Protein AF-A0A7S3I3I9-F1 (afdb_monomer_lite)

Organism: NCBI:txid182087

Sequence (207 aa):
MAQRDESFNEFLRNFKAKNENKWANIIDATQDEQEEALLSKSPEYRRNEMIMLEEFRRRKQMKDYYEIRQRHQNTVDPVMAPTKEIGKAHDNMNYYYGSGPERYFENQRNEVFDGRDFTMIFLDSDSVTNVTSLNRVNHRRVLIFIGNGKGLISYGKGKGEDYEQAFDQAFKKLRQNMVCIDWDRNFTSPCIMKGRHNDFYISIWPQ

Radius of gyration: 32.02 Å; chains: 1; bounding box: 85×48×80 Å

Secondary structure (DSSP, 8-state):
-TTS-HHHHHHHHHHHHHHGGG---TT---THHHHHHHHTS-HHHHHHHHHHHHHHHHHHHHHHHHHHHHHHHHTS----------------------SSGGGGSS--TT-SS-GGG-EEEEEEEEEEEEE-SS-EEEEEEEEEEEE-SSSEEEEEEEEESSHHHHHHHHHHHHHHS-EE----SS-S--S-EEEEETTEEEEEPP-

pLDDT: mean 74.44, std 18.95, range [37.94, 97.5]

Structure (mmCIF, N/CA/C/O backbone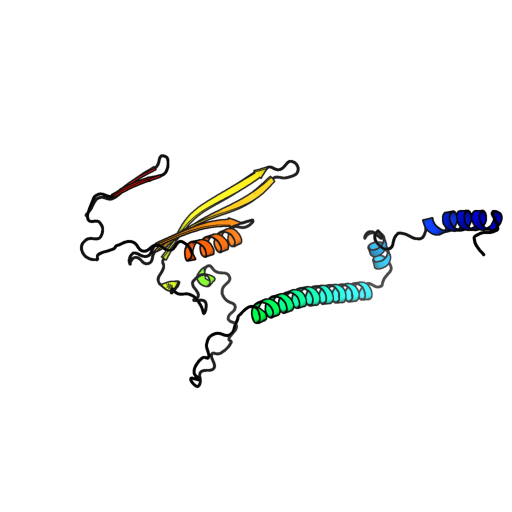):
data_AF-A0A7S3I3I9-F1
#
_entry.id   AF-A0A7S3I3I9-F1
#
loop_
_atom_site.group_PDB
_atom_site.id
_atom_site.type_symbol
_atom_site.label_atom_id
_atom_site.label_alt_id
_atom_site.label_comp_id
_atom_site.label_asym_id
_atom_site.label_entity_id
_atom_site.label_seq_id
_atom_site.pdbx_PDB_ins_code
_atom_site.Cartn_x
_atom_site.Cartn_y
_atom_site.Cartn_z
_atom_site.occupancy
_atom_site.B_iso_or_equiv
_atom_site.auth_seq_id
_atom_site.auth_comp_id
_atom_site.auth_asym_id
_atom_site.auth_atom_id
_atom_site.pdbx_PDB_model_num
ATOM 1 N N . MET A 1 1 ? -61.349 21.446 38.907 1.00 48.59 1 MET A N 1
ATOM 2 C CA . MET A 1 1 ? -61.618 21.146 40.334 1.00 48.59 1 MET A CA 1
ATOM 3 C C . MET A 1 1 ? -60.357 20.903 41.174 1.00 48.59 1 MET A C 1
ATOM 5 O O . MET A 1 1 ? 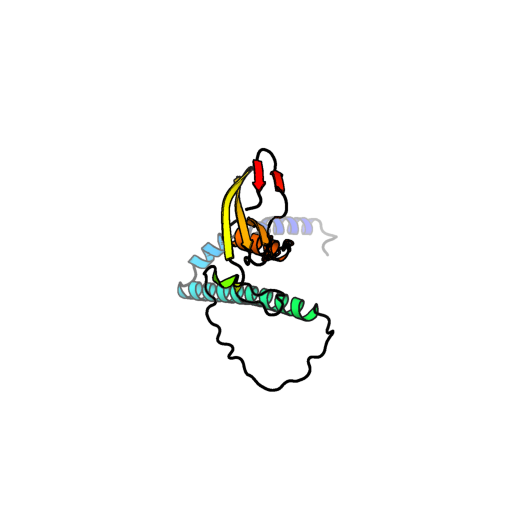-60.473 20.933 42.384 1.00 48.59 1 MET A O 1
ATOM 9 N N . ALA A 1 2 ? -59.152 20.768 40.601 1.00 47.19 2 ALA A N 1
ATOM 10 C CA . ALA A 1 2 ? -57.903 20.568 41.361 1.00 47.19 2 ALA A CA 1
ATOM 11 C C . ALA A 1 2 ? -57.202 21.867 41.841 1.00 47.19 2 ALA A C 1
ATOM 13 O O . ALA A 1 2 ? -56.010 21.861 42.119 1.00 47.19 2 ALA A O 1
ATOM 14 N N . GLN A 1 3 ? -57.912 23.000 41.903 1.00 54.22 3 GLN A N 1
ATOM 15 C CA . GLN A 1 3 ? -57.335 24.295 42.313 1.00 54.22 3 GLN A CA 1
ATOM 16 C C . GLN A 1 3 ? -58.032 24.930 43.528 1.00 54.22 3 GLN A C 1
ATOM 18 O O . GLN A 1 3 ? -57.802 26.102 43.806 1.00 54.22 3 GLN A O 1
ATOM 23 N N . ARG A 1 4 ? -58.894 24.203 44.256 1.00 57.53 4 ARG A N 1
ATOM 24 C CA . ARG A 1 4 ? -59.667 24.802 45.362 1.00 57.53 4 ARG A CA 1
ATOM 25 C C . ARG A 1 4 ? -59.765 24.006 46.664 1.00 57.53 4 ARG A C 1
ATOM 27 O O . ARG A 1 4 ? -60.396 24.511 47.579 1.00 57.53 4 ARG A O 1
ATOM 34 N N . ASP A 1 5 ? -59.124 22.844 46.774 1.00 62.03 5 ASP A N 1
ATOM 35 C CA . ASP A 1 5 ? -59.164 22.043 48.003 1.00 62.03 5 ASP A CA 1
ATOM 36 C C . ASP A 1 5 ? -57.777 21.492 48.355 1.00 62.03 5 ASP A C 1
ATOM 38 O O . ASP A 1 5 ? -57.229 20.642 47.647 1.00 62.03 5 ASP A O 1
ATOM 42 N N . GLU A 1 6 ? -57.194 21.985 49.451 1.00 68.94 6 GLU A N 1
ATOM 43 C CA . GLU A 1 6 ? -55.905 21.508 49.977 1.00 68.94 6 GLU A CA 1
ATOM 44 C C . GLU A 1 6 ? -55.982 20.040 50.412 1.00 68.94 6 GLU A C 1
ATOM 46 O O . GLU A 1 6 ? -55.052 19.271 50.165 1.00 68.94 6 GLU A O 1
ATOM 51 N N . SER A 1 7 ? -57.137 19.626 50.939 1.00 71.31 7 SER A N 1
ATOM 52 C CA . SER A 1 7 ? -57.432 18.242 51.325 1.00 71.31 7 SER A CA 1
ATOM 53 C C . SER A 1 7 ? -57.344 17.267 50.140 1.00 71.31 7 SER A C 1
ATOM 55 O O . SER A 1 7 ? -56.836 16.150 50.263 1.00 71.31 7 SER A O 1
ATOM 57 N N . PHE A 1 8 ? -57.764 17.703 48.949 1.00 67.75 8 PHE A N 1
ATOM 58 C CA . PHE A 1 8 ? -57.704 16.900 47.729 1.00 67.75 8 PHE A CA 1
ATOM 59 C C . PHE A 1 8 ? -56.278 16.810 47.163 1.00 67.75 8 PHE A C 1
ATOM 61 O O . PHE A 1 8 ? -55.878 15.773 46.629 1.00 67.75 8 PHE A O 1
ATOM 68 N N . ASN A 1 9 ? -55.471 17.861 47.332 1.00 69.50 9 ASN A N 1
ATOM 69 C CA . ASN A 1 9 ? -54.054 17.837 46.961 1.00 69.50 9 ASN A CA 1
ATOM 70 C C . ASN A 1 9 ? -53.232 16.915 47.871 1.00 69.50 9 ASN A C 1
ATOM 72 O O . ASN A 1 9 ? -52.320 16.235 47.394 1.00 69.50 9 ASN A O 1
ATOM 76 N N . GLU A 1 10 ? -53.567 16.846 49.158 1.00 74.50 10 GLU A N 1
ATOM 77 C CA . GLU A 1 10 ? -52.933 15.918 50.094 1.00 74.50 10 GLU A CA 1
ATOM 78 C C . GLU A 1 10 ? -53.319 14.459 49.796 1.00 74.50 10 GLU A C 1
ATOM 80 O O . GLU A 1 10 ? -52.459 13.572 49.808 1.00 74.50 10 GLU A O 1
ATOM 85 N N . PHE A 1 11 ? -54.572 14.215 49.393 1.00 75.12 11 PHE A N 1
ATOM 86 C CA . PHE A 1 11 ? -55.002 12.918 48.864 1.00 75.12 11 PHE A CA 1
ATOM 87 C C . PHE A 1 11 ? -54.221 12.523 47.603 1.00 75.12 11 PHE A C 1
ATOM 89 O O . PHE A 1 11 ? -53.705 11.409 47.539 1.00 75.12 11 PHE A O 1
ATOM 96 N N . LEU A 1 12 ? -54.057 13.424 46.626 1.00 70.56 12 LEU A N 1
ATOM 97 C CA . LEU A 1 12 ? -53.288 13.138 45.408 1.00 70.56 12 LEU A CA 1
ATOM 98 C C . LEU A 1 12 ? -51.801 12.879 45.688 1.00 70.56 12 LEU A C 1
ATOM 100 O O . LEU A 1 12 ? -51.217 12.000 45.054 1.00 70.56 12 LEU A O 1
ATOM 104 N N . ARG A 1 13 ? -51.188 13.581 46.653 1.00 71.00 13 ARG A N 1
ATOM 105 C CA . ARG A 1 13 ? -49.800 13.315 47.074 1.00 71.00 13 ARG A CA 1
ATOM 106 C C . ARG A 1 13 ? -49.657 11.946 47.729 1.00 71.00 13 ARG A C 1
ATOM 108 O O . ARG A 1 13 ? -48.752 11.200 47.364 1.00 71.00 13 ARG A O 1
ATOM 115 N N . ASN A 1 14 ? -50.568 11.582 48.630 1.00 73.38 14 ASN A N 1
ATOM 116 C CA . ASN A 1 14 ? -50.560 10.267 49.272 1.00 73.38 14 ASN A CA 1
ATOM 117 C C . ASN A 1 14 ? -50.911 9.129 48.300 1.00 73.38 14 ASN A C 1
ATOM 119 O O . ASN A 1 14 ? -50.363 8.033 48.416 1.00 73.38 14 ASN A O 1
ATOM 123 N N . PHE A 1 15 ? -51.784 9.381 47.322 1.00 69.94 15 PHE A N 1
ATOM 124 C CA . PHE A 1 15 ? -52.127 8.421 46.275 1.00 69.94 15 PHE A CA 1
ATOM 125 C C . PHE A 1 15 ? -50.957 8.195 45.311 1.00 69.94 15 PHE A C 1
ATOM 127 O O . PHE A 1 15 ? -50.650 7.046 44.999 1.00 69.94 15 PHE A O 1
ATOM 134 N N . LYS A 1 16 ? -50.250 9.259 44.898 1.00 62.16 16 LYS A N 1
ATOM 135 C CA . LYS A 1 16 ? -49.008 9.144 44.117 1.00 62.16 16 LYS A CA 1
ATOM 136 C C . LYS A 1 16 ? -47.917 8.409 44.890 1.00 62.16 16 LYS A C 1
ATOM 138 O O . LYS A 1 16 ? -47.389 7.430 44.382 1.00 62.16 16 LYS A O 1
ATOM 143 N N . ALA A 1 17 ? -47.652 8.792 46.139 1.00 66.00 17 ALA A N 1
ATOM 144 C CA . ALA A 1 17 ? -46.602 8.174 46.952 1.00 66.00 17 ALA A CA 1
ATOM 145 C C . ALA A 1 17 ? -46.833 6.673 47.215 1.00 66.00 17 ALA A C 1
ATOM 147 O O . ALA A 1 17 ? -45.876 5.910 47.320 1.00 66.00 17 ALA A O 1
ATOM 148 N N . LYS A 1 18 ? -48.095 6.226 47.302 1.00 65.94 18 LYS A N 1
ATOM 149 C CA . LYS A 1 18 ? -48.428 4.804 47.493 1.00 65.94 18 LYS A CA 1
ATOM 150 C C . LYS A 1 18 ? -48.464 3.986 46.200 1.00 65.94 18 LYS A C 1
ATOM 152 O O . LYS A 1 18 ? -48.290 2.773 46.279 1.00 65.94 18 LYS A O 1
ATOM 157 N N . ASN A 1 19 ? -48.676 4.615 45.041 1.00 59.81 19 ASN A N 1
ATOM 158 C CA . ASN A 1 19 ? -48.864 3.905 43.771 1.00 59.81 19 ASN A CA 1
ATOM 159 C C . ASN A 1 19 ? -47.712 4.072 42.764 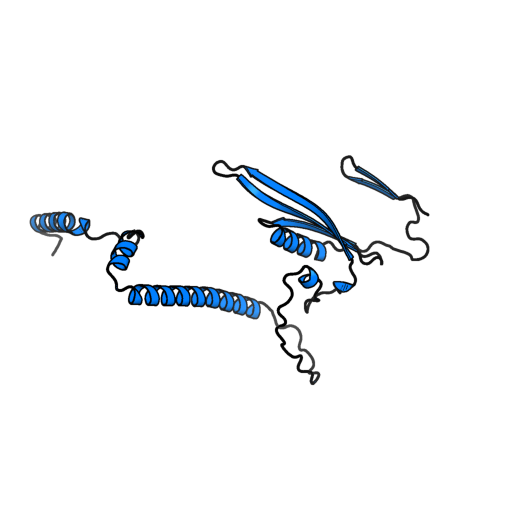1.00 59.81 19 ASN A C 1
ATOM 161 O O . ASN A 1 19 ? -47.534 3.178 41.943 1.00 59.81 19 ASN A O 1
ATOM 165 N N . GLU A 1 20 ? -46.892 5.128 42.828 1.00 53.47 20 GLU A N 1
ATOM 166 C CA . GLU A 1 20 ? -45.760 5.327 41.897 1.00 53.47 20 GLU A CA 1
ATOM 167 C C . GLU A 1 20 ? -44.586 4.371 42.163 1.00 53.47 20 GLU A C 1
ATOM 169 O O . GLU A 1 20 ? -43.881 4.019 41.225 1.00 53.47 20 GLU A O 1
ATOM 174 N N . ASN A 1 21 ? -44.444 3.817 43.375 1.00 53.69 21 ASN A N 1
ATOM 175 C CA . ASN A 1 21 ? -43.424 2.791 43.661 1.00 53.69 21 ASN A CA 1
ATOM 176 C C . ASN A 1 21 ? -43.627 1.470 42.886 1.00 53.69 21 ASN A C 1
ATOM 178 O O . ASN A 1 21 ? -42.777 0.589 42.963 1.00 53.69 21 ASN A O 1
ATOM 182 N N . LYS A 1 22 ? -44.744 1.305 42.163 1.00 51.59 22 LYS A N 1
ATOM 183 C CA . LYS A 1 22 ? -45.009 0.146 41.289 1.00 51.59 22 LYS A CA 1
ATOM 184 C C . LYS A 1 22 ? -45.011 0.477 39.797 1.00 51.59 22 LYS A C 1
ATOM 186 O O . LYS A 1 22 ? -45.254 -0.411 38.988 1.00 51.59 22 LYS A O 1
ATOM 191 N N . TRP A 1 23 ? -44.791 1.734 39.426 1.00 47.72 23 TRP A N 1
ATOM 192 C CA . TRP A 1 23 ? -44.813 2.164 38.032 1.00 47.72 23 TRP A CA 1
ATOM 193 C C . TRP A 1 23 ? -43.389 2.553 37.666 1.00 47.72 23 TRP A C 1
ATOM 195 O O . TRP A 1 23 ? -43.009 3.719 37.735 1.00 47.72 23 TRP A O 1
ATOM 205 N N . ALA A 1 24 ? -42.583 1.547 37.328 1.00 44.31 24 ALA A N 1
ATOM 206 C CA . ALA A 1 24 ? -41.287 1.783 36.717 1.00 44.31 24 ALA A CA 1
ATOM 207 C C . ALA A 1 24 ? -41.474 2.653 35.462 1.00 44.31 24 ALA A C 1
ATOM 209 O O . ALA A 1 24 ? -42.419 2.465 34.687 1.00 44.31 24 ALA A O 1
ATOM 210 N N . ASN A 1 25 ? -40.581 3.627 35.274 1.00 41.75 25 ASN A N 1
ATOM 211 C CA . ASN A 1 25 ? -40.497 4.394 34.037 1.00 41.75 25 ASN A CA 1
ATOM 212 C C . ASN A 1 25 ? -40.430 3.417 32.855 1.00 41.75 25 ASN A C 1
ATOM 214 O O . ASN A 1 25 ? -39.567 2.546 32.826 1.00 41.75 25 ASN A O 1
ATOM 218 N N . ILE A 1 26 ? -41.297 3.604 31.855 1.00 48.56 26 ILE A N 1
ATOM 219 C CA . ILE A 1 26 ? -41.408 2.775 30.634 1.00 48.56 26 ILE A CA 1
ATOM 220 C C . ILE A 1 26 ? -40.064 2.608 29.884 1.00 48.56 26 ILE A C 1
ATOM 222 O O . ILE A 1 26 ? -39.929 1.726 29.041 1.00 48.56 26 ILE A O 1
ATOM 226 N N . ILE A 1 27 ? -39.066 3.439 30.191 1.00 46.25 27 ILE A N 1
ATOM 227 C CA . ILE A 1 27 ? -37.753 3.468 29.540 1.00 46.25 27 ILE A CA 1
ATOM 228 C C . ILE A 1 27 ? -36.676 2.708 30.348 1.00 46.25 27 ILE A C 1
ATOM 230 O O . ILE A 1 27 ? -35.706 2.257 29.749 1.00 46.25 27 ILE A O 1
ATOM 234 N N . ASP A 1 28 ? -36.881 2.468 31.650 1.00 46.25 28 ASP A N 1
ATOM 235 C CA . ASP A 1 28 ? -35.889 1.856 32.558 1.00 46.25 28 ASP A CA 1
ATOM 236 C C . ASP A 1 28 ? -36.349 0.511 33.157 1.00 46.25 28 ASP A C 1
ATOM 238 O O . ASP A 1 28 ? -35.821 0.067 34.173 1.00 46.25 28 ASP A O 1
ATOM 242 N N . ALA A 1 29 ? -37.307 -0.182 32.530 1.00 48.03 29 ALA A N 1
ATOM 243 C CA . ALA A 1 29 ? -37.547 -1.603 32.803 1.00 48.03 29 ALA A CA 1
ATOM 244 C C . ALA A 1 29 ? -36.380 -2.422 32.216 1.00 48.03 29 ALA A C 1
ATOM 246 O O . ALA A 1 29 ? -36.464 -3.018 31.140 1.00 48.03 29 ALA A O 1
ATOM 247 N N . THR A 1 30 ? -35.236 -2.344 32.889 1.00 51.88 30 THR A N 1
ATOM 248 C CA . THR A 1 30 ? -33.988 -3.005 32.535 1.00 51.88 30 THR A CA 1
ATOM 249 C C . THR A 1 30 ? -34.171 -4.512 32.626 1.00 51.88 30 THR A C 1
ATOM 251 O O . THR A 1 30 ? -34.378 -5.020 33.720 1.00 51.88 30 THR A O 1
ATOM 254 N N . GLN A 1 31 ? -34.110 -5.169 31.464 1.00 50.84 31 GLN A N 1
ATOM 255 C CA . GLN A 1 31 ? -33.675 -6.541 31.146 1.00 50.84 31 GLN A CA 1
ATOM 256 C C . GLN A 1 31 ? -34.035 -7.698 32.110 1.00 50.84 31 GLN A C 1
ATOM 258 O O . GLN A 1 31 ? -34.606 -8.689 31.661 1.00 50.84 31 GLN A O 1
ATOM 263 N N . ASP A 1 32 ? -33.783 -7.569 33.407 1.00 49.97 32 ASP A N 1
ATOM 264 C CA . ASP A 1 32 ? -33.967 -8.598 34.432 1.00 49.97 32 ASP A CA 1
ATOM 265 C C . ASP A 1 32 ? -35.453 -8.952 34.665 1.00 49.97 32 ASP A C 1
ATOM 267 O O . ASP A 1 32 ? -35.797 -10.131 34.747 1.00 49.97 32 ASP A O 1
ATOM 271 N N . GLU A 1 33 ? -36.375 -7.975 34.653 1.00 54.38 33 GLU A N 1
ATOM 272 C CA . GLU A 1 33 ? -37.825 -8.258 34.773 1.00 54.38 33 GLU A CA 1
ATOM 273 C C . GLU A 1 33 ? -38.401 -8.949 33.520 1.00 54.38 33 GLU A C 1
ATOM 275 O O . GLU A 1 33 ? -39.352 -9.732 33.607 1.00 54.38 33 GLU A O 1
ATOM 280 N N . GLN A 1 34 ? -37.823 -8.700 32.337 1.00 53.03 34 GLN A N 1
ATOM 281 C CA . GLN A 1 34 ? -38.231 -9.392 31.109 1.00 53.03 34 GLN A CA 1
ATOM 282 C C . GLN A 1 34 ? -37.719 -10.837 31.087 1.00 53.03 34 GLN A C 1
ATOM 284 O O . GLN A 1 34 ? -38.447 -11.731 30.649 1.00 53.03 34 GLN A O 1
ATOM 289 N N . GLU A 1 35 ? -36.509 -11.084 31.592 1.00 53.56 35 GLU A N 1
ATOM 290 C CA . GLU A 1 35 ? -35.943 -12.429 31.726 1.00 53.56 35 GLU A CA 1
ATOM 291 C C . GLU A 1 35 ? -36.718 -13.278 32.753 1.00 53.56 35 GLU A C 1
ATOM 293 O O . GLU A 1 35 ? -37.027 -14.444 32.481 1.00 53.56 35 GLU A O 1
ATOM 298 N N . GLU A 1 36 ? -37.145 -12.686 33.873 1.00 57.81 36 GLU A N 1
ATOM 299 C CA . GLU A 1 36 ? -37.956 -13.366 34.892 1.00 57.81 36 GLU A CA 1
ATOM 300 C C . GLU A 1 36 ? -39.382 -13.683 34.390 1.00 57.81 36 GLU A C 1
ATOM 302 O O . GLU A 1 36 ? -39.897 -14.791 34.584 1.00 57.81 36 GLU A O 1
ATOM 307 N N . ALA A 1 37 ? -39.994 -12.780 33.613 1.00 55.84 37 ALA A N 1
ATOM 308 C CA . ALA A 1 37 ? -41.272 -13.038 32.945 1.00 55.84 37 ALA A CA 1
ATOM 309 C C . ALA A 1 37 ? -41.167 -14.127 31.856 1.00 55.84 37 ALA A C 1
ATOM 311 O O . ALA A 1 37 ? -42.092 -14.929 31.689 1.00 55.84 37 ALA A O 1
ATOM 312 N N . LEU A 1 38 ? -40.045 -14.211 31.132 1.00 52.84 38 LEU A N 1
ATOM 313 C CA . LEU A 1 38 ? -39.783 -15.249 30.123 1.00 52.84 38 LEU A CA 1
ATOM 314 C C . LEU A 1 38 ? -39.601 -16.645 30.737 1.00 52.84 38 LEU A C 1
ATOM 316 O O . LEU A 1 38 ? -39.969 -17.640 30.103 1.00 52.84 38 LEU A O 1
ATOM 320 N N . LEU A 1 39 ? -39.096 -16.734 31.971 1.00 55.03 39 LEU A N 1
ATOM 321 C CA . LEU A 1 39 ? -38.967 -17.992 32.715 1.00 55.03 39 LEU A CA 1
ATOM 322 C C . LEU A 1 39 ? -40.330 -18.600 33.090 1.00 55.03 39 LEU A C 1
ATOM 324 O O . LEU A 1 39 ? -40.449 -19.825 33.120 1.00 55.03 39 LEU A O 1
ATOM 328 N N . SER A 1 40 ? -41.367 -17.772 33.272 1.00 60.78 40 SER A N 1
ATOM 329 C CA . SER A 1 40 ? -42.747 -18.220 33.539 1.00 60.78 40 SER A CA 1
ATOM 330 C C . SER A 1 40 ? -43.508 -18.716 32.298 1.00 60.78 40 SER A C 1
ATOM 332 O O . SER A 1 40 ? -44.529 -19.396 32.418 1.00 60.78 40 SER A O 1
ATOM 334 N N . LYS A 1 41 ? -43.020 -18.407 31.087 1.00 60.59 41 LYS A N 1
ATOM 335 C CA . LYS A 1 41 ? -43.662 -18.807 29.827 1.00 60.59 41 LYS A CA 1
ATOM 336 C C . LYS A 1 41 ? -43.225 -20.212 29.392 1.00 60.59 41 LYS A C 1
ATOM 338 O O . LYS A 1 41 ? -42.063 -20.608 29.555 1.00 60.59 41 LYS A O 1
ATOM 343 N N . SER A 1 42 ? -44.161 -20.938 28.767 1.00 66.31 42 SER A N 1
ATOM 344 C CA . SER A 1 42 ? -43.915 -22.247 28.140 1.00 66.31 42 SER A CA 1
ATOM 345 C C . SER A 1 42 ? -42.669 -22.195 27.233 1.00 66.31 42 SER A C 1
ATOM 347 O O . SER A 1 42 ? -42.509 -21.221 26.486 1.00 66.31 42 SER A O 1
ATOM 349 N N . PRO A 1 43 ? -41.794 -23.221 27.250 1.00 70.81 43 PRO A N 1
ATOM 350 C CA . PRO A 1 43 ? -40.606 -23.291 26.394 1.00 70.81 43 PRO A CA 1
ATOM 351 C C . PRO A 1 43 ? -40.889 -23.065 24.900 1.00 70.81 43 PRO A C 1
ATOM 353 O O . PRO A 1 43 ? -40.046 -22.518 24.188 1.00 70.81 43 PRO A O 1
ATOM 356 N N . GLU A 1 44 ? -42.079 -23.439 24.421 1.00 65.44 44 GLU A N 1
ATOM 357 C CA . GLU A 1 44 ? -42.503 -23.206 23.033 1.00 65.44 44 GLU A CA 1
ATOM 358 C C . GLU A 1 44 ? -42.756 -21.726 22.736 1.00 65.44 44 GLU A C 1
ATOM 360 O O . GLU A 1 44 ? -42.373 -21.227 21.678 1.00 65.44 44 GLU A O 1
ATOM 365 N N . TYR A 1 45 ? -43.333 -20.997 23.692 1.00 70.81 45 TYR A N 1
ATOM 366 C CA . TYR A 1 45 ? -43.594 -19.569 23.538 1.00 70.81 45 TYR A CA 1
ATOM 367 C C . TYR A 1 45 ? -42.284 -18.776 23.477 1.00 70.81 45 TYR A C 1
ATOM 369 O O . TYR A 1 45 ? -42.128 -17.911 22.620 1.00 70.81 45 TYR A O 1
ATOM 377 N N . ARG A 1 46 ? -41.298 -19.139 24.311 1.00 65.75 46 ARG A N 1
ATOM 378 C CA . ARG A 1 46 ? -39.938 -18.570 24.266 1.00 65.75 46 ARG A CA 1
ATOM 379 C C . ARG A 1 46 ? -39.270 -18.762 22.906 1.00 65.75 46 ARG A C 1
ATOM 381 O O . ARG A 1 46 ? -38.633 -17.845 22.393 1.00 65.75 46 ARG A O 1
ATOM 388 N N . ARG A 1 47 ? -39.425 -19.948 22.312 1.00 70.75 47 ARG A N 1
ATOM 389 C CA . ARG A 1 47 ? -38.847 -20.261 21.001 1.00 70.75 47 ARG A CA 1
ATOM 390 C C . ARG A 1 47 ? -39.496 -19.421 19.896 1.00 70.75 47 ARG A C 1
ATOM 392 O O . ARG A 1 47 ? -38.780 -18.836 19.090 1.00 70.75 47 ARG A O 1
ATOM 399 N N . ASN A 1 48 ? -40.822 -19.297 19.903 1.00 71.62 48 ASN A N 1
ATOM 400 C CA . ASN A 1 48 ? -41.552 -18.483 18.927 1.00 71.62 48 ASN A CA 1
ATOM 401 C C . ASN A 1 48 ? -41.242 -16.982 19.062 1.00 71.62 48 ASN A C 1
ATOM 403 O O . ASN A 1 48 ? -41.104 -16.290 18.056 1.00 71.62 48 ASN A O 1
ATOM 407 N N . GLU A 1 49 ? -41.082 -16.481 20.288 1.00 70.25 49 GLU A N 1
ATOM 408 C CA . GLU A 1 49 ? -40.737 -15.081 20.560 1.00 70.25 49 GLU A CA 1
ATOM 409 C C . GLU A 1 49 ? -39.305 -14.754 20.089 1.00 70.25 49 GLU A C 1
ATOM 411 O O . GLU A 1 49 ? -39.094 -13.725 19.444 1.00 70.25 49 GLU A O 1
ATOM 416 N N . MET A 1 50 ? -38.343 -15.670 20.285 1.00 69.75 50 MET A N 1
ATOM 417 C CA . MET A 1 50 ? -36.993 -15.542 19.715 1.00 69.75 50 MET A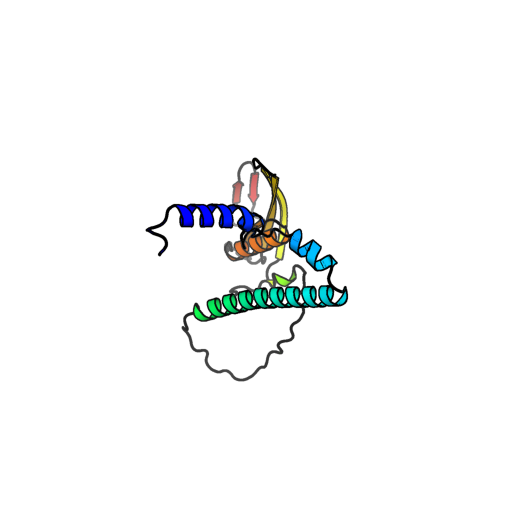 CA 1
ATOM 418 C C . MET A 1 50 ? -36.996 -15.531 18.185 1.00 69.75 50 MET A C 1
ATOM 420 O O . MET A 1 50 ? -36.364 -14.659 17.590 1.00 69.75 50 MET A O 1
ATOM 424 N N . ILE A 1 51 ? -37.738 -16.445 17.549 1.00 77.75 51 ILE A N 1
ATOM 425 C CA . ILE A 1 51 ? -37.843 -16.507 16.082 1.00 77.75 51 ILE A CA 1
ATOM 426 C C . ILE A 1 51 ? -38.396 -15.187 15.531 1.00 77.75 51 ILE A C 1
ATOM 428 O O . ILE A 1 51 ? -37.865 -14.647 14.563 1.00 77.75 51 ILE A O 1
ATOM 432 N N . MET A 1 52 ? -39.428 -14.631 16.168 1.00 71.19 52 MET A N 1
ATOM 433 C CA . MET A 1 52 ? -40.023 -13.357 15.758 1.00 71.19 52 MET A CA 1
ATOM 434 C C . MET A 1 52 ? -39.055 -12.181 15.932 1.00 71.19 52 MET A C 1
ATOM 436 O O . MET A 1 52 ? -38.941 -11.347 15.034 1.00 71.19 52 MET A O 1
ATOM 440 N N . LEU A 1 53 ? -38.327 -12.111 17.050 1.00 73.12 53 LEU A N 1
ATOM 441 C CA . LEU A 1 53 ? -37.311 -11.077 17.280 1.00 73.12 53 LEU A CA 1
ATOM 442 C C . LEU A 1 53 ? -36.177 -11.142 16.247 1.00 73.12 53 LEU A C 1
ATOM 444 O O . LEU A 1 53 ? -35.706 -10.103 15.778 1.00 73.12 53 LEU A O 1
ATOM 448 N N . GLU A 1 54 ? -35.759 -12.345 15.865 1.00 74.88 54 GLU A N 1
ATOM 449 C CA . GLU A 1 54 ? -34.735 -12.570 14.846 1.00 74.88 54 GLU A CA 1
ATOM 450 C C . GLU A 1 54 ? -35.230 -12.176 13.442 1.00 74.88 54 GLU A C 1
ATOM 452 O O . GLU A 1 54 ? -34.530 -11.471 12.709 1.00 74.88 54 GLU A O 1
ATOM 457 N N . GLU A 1 55 ? -36.483 -12.501 13.109 1.00 75.19 55 GLU A N 1
ATOM 458 C CA . GLU A 1 55 ? -37.183 -12.027 11.905 1.00 75.19 55 GLU A CA 1
ATOM 459 C C . GLU A 1 55 ? -37.249 -10.491 11.847 1.00 75.19 55 GLU A C 1
ATOM 461 O O . GLU A 1 55 ? -36.912 -9.890 10.823 1.00 75.19 55 GLU A O 1
ATOM 466 N N . PHE A 1 56 ? -37.614 -9.822 12.948 1.00 74.69 56 PHE A N 1
ATOM 467 C CA . PHE A 1 56 ? -37.659 -8.357 13.007 1.00 74.69 56 PHE A CA 1
ATOM 468 C C . PHE A 1 56 ? -36.276 -7.719 12.843 1.00 74.69 56 PHE A C 1
ATOM 470 O O . PHE A 1 56 ? -36.147 -6.728 12.117 1.00 74.69 56 PHE A O 1
ATOM 477 N N . ARG A 1 57 ? -35.226 -8.294 13.450 1.00 71.88 57 ARG A N 1
ATOM 478 C CA . ARG A 1 57 ? -33.839 -7.838 13.246 1.00 71.88 57 ARG A CA 1
ATOM 479 C C . ARG A 1 57 ? -33.418 -7.983 11.786 1.00 71.88 57 ARG A C 1
ATOM 481 O O . ARG A 1 57 ? -32.883 -7.032 11.216 1.00 71.88 57 ARG A O 1
ATOM 488 N N . ARG A 1 58 ? -33.728 -9.121 11.160 1.00 74.12 58 ARG A N 1
ATOM 489 C CA . ARG A 1 58 ? -33.427 -9.386 9.747 1.00 74.12 58 ARG A CA 1
ATOM 490 C C . ARG A 1 58 ? -34.149 -8.408 8.818 1.00 74.12 58 ARG A C 1
ATOM 492 O O . ARG A 1 58 ? -33.535 -7.875 7.895 1.00 74.12 58 ARG A O 1
ATOM 499 N N . ARG A 1 59 ? -35.430 -8.120 9.075 1.00 69.94 59 ARG A N 1
ATOM 500 C CA . ARG A 1 59 ? -36.212 -7.139 8.300 1.00 69.94 59 ARG A CA 1
ATOM 501 C C . ARG A 1 59 ? -35.680 -5.718 8.463 1.00 69.94 59 ARG A C 1
ATOM 503 O O . ARG A 1 59 ? -35.635 -4.990 7.476 1.00 69.94 59 ARG A O 1
ATOM 510 N N . LYS A 1 60 ? -35.246 -5.329 9.666 1.00 72.75 60 LYS A N 1
ATOM 511 C CA . LYS A 1 60 ? -34.641 -4.013 9.916 1.00 72.75 60 LYS A CA 1
ATOM 512 C C . LYS A 1 60 ? -33.317 -3.852 9.162 1.00 72.75 60 LYS A C 1
ATOM 514 O O . LYS A 1 60 ? -33.178 -2.897 8.410 1.00 72.75 60 LYS A O 1
ATOM 519 N N . GLN A 1 61 ? -32.418 -4.834 9.259 1.00 69.06 61 GLN A N 1
ATOM 520 C CA . GLN A 1 61 ? -31.151 -4.838 8.514 1.00 69.06 61 GLN A CA 1
ATOM 521 C C . GLN A 1 61 ? -31.366 -4.810 6.992 1.00 69.06 61 GLN A C 1
ATOM 523 O O . GLN A 1 61 ? -30.673 -4.091 6.276 1.00 69.06 61 GLN A O 1
ATOM 528 N N . MET A 1 62 ? -32.357 -5.553 6.487 1.00 63.56 62 MET A N 1
ATOM 529 C CA . MET A 1 62 ? -32.713 -5.522 5.066 1.00 63.56 62 MET A CA 1
ATOM 530 C C . MET A 1 62 ? -33.297 -4.175 4.641 1.00 63.56 62 MET A C 1
ATOM 532 O O . MET A 1 62 ? -32.975 -3.690 3.561 1.00 63.56 62 MET A O 1
ATOM 536 N N . LYS A 1 63 ? -34.140 -3.551 5.470 1.00 68.50 63 LYS A N 1
ATOM 537 C CA . LYS A 1 63 ? -34.708 -2.231 5.180 1.00 68.50 63 LYS A CA 1
ATOM 538 C C . LYS A 1 63 ? -33.611 -1.170 5.089 1.00 68.50 63 LYS A C 1
ATOM 540 O O . LYS A 1 63 ? -33.603 -0.417 4.120 1.00 68.50 63 LYS A O 1
ATOM 545 N N . ASP A 1 64 ? -32.650 -1.194 6.011 1.00 65.56 64 ASP A N 1
ATOM 546 C CA . ASP A 1 64 ? -31.479 -0.312 5.974 1.00 65.56 64 ASP A CA 1
ATOM 547 C C . ASP A 1 64 ? -30.677 -0.522 4.674 1.00 65.56 64 ASP A C 1
ATOM 549 O O . ASP A 1 64 ? -30.314 0.442 4.000 1.00 65.56 64 ASP A O 1
ATOM 553 N N . TYR A 1 65 ? -30.489 -1.776 4.242 1.00 63.91 65 TYR A N 1
ATOM 554 C CA . TYR A 1 65 ? -29.844 -2.098 2.964 1.00 63.91 65 TYR A CA 1
ATOM 555 C C . TYR A 1 65 ? -30.617 -1.562 1.742 1.00 63.91 65 TYR A C 1
ATOM 557 O O . TYR A 1 65 ? -30.018 -0.978 0.833 1.00 63.91 65 TYR A O 1
ATOM 565 N N . TYR A 1 66 ? -31.947 -1.715 1.707 1.00 68.12 66 TYR A N 1
ATOM 566 C CA . TYR A 1 66 ? -32.784 -1.213 0.609 1.00 68.12 66 TYR A CA 1
ATOM 567 C C . TYR A 1 66 ? -32.846 0.320 0.563 1.00 68.12 66 TYR A C 1
ATOM 569 O O . TYR A 1 66 ? -32.797 0.888 -0.529 1.00 68.12 66 TYR A O 1
ATOM 577 N N . GLU A 1 67 ? -32.900 0.996 1.712 1.00 72.19 67 GLU A N 1
ATOM 578 C CA . GLU A 1 67 ? -32.888 2.462 1.789 1.00 72.19 67 GLU A CA 1
ATOM 579 C C . GLU A 1 67 ? -31.535 3.044 1.347 1.00 72.19 67 GLU A C 1
ATOM 581 O O . GLU A 1 67 ? -31.500 4.015 0.586 1.00 72.19 67 GLU A O 1
ATOM 586 N N . ILE A 1 68 ? -30.418 2.417 1.738 1.00 68.38 68 ILE A N 1
ATOM 587 C CA . ILE A 1 68 ? -29.072 2.790 1.271 1.00 68.38 68 ILE A CA 1
ATOM 588 C C . ILE A 1 68 ? -28.960 2.608 -0.250 1.00 68.38 68 ILE A C 1
ATOM 590 O O . ILE A 1 68 ? -28.470 3.496 -0.952 1.00 68.38 68 ILE A O 1
ATOM 594 N N . ARG A 1 69 ? -29.473 1.495 -0.788 1.00 65.69 69 ARG A N 1
ATOM 595 C CA . ARG A 1 69 ? -29.463 1.219 -2.232 1.00 65.69 69 ARG A CA 1
ATOM 596 C C . ARG A 1 69 ? -30.316 2.210 -3.031 1.00 65.69 69 ARG A C 1
ATOM 598 O O . ARG A 1 69 ? -29.874 2.664 -4.085 1.00 65.69 69 ARG A O 1
ATOM 605 N N . GLN A 1 70 ? -31.502 2.573 -2.538 1.00 66.75 70 GLN A N 1
ATOM 606 C CA . GLN A 1 70 ? -32.357 3.572 -3.192 1.00 66.75 70 GLN A CA 1
ATOM 607 C C . GLN A 1 70 ? -31.730 4.969 -3.182 1.00 66.75 70 GLN A C 1
ATOM 609 O O . GLN A 1 70 ? -31.805 5.674 -4.187 1.00 66.75 70 GLN A O 1
ATOM 614 N N . ARG A 1 71 ? -31.053 5.364 -2.094 1.00 67.62 71 ARG A N 1
ATOM 615 C CA . ARG A 1 71 ? -30.312 6.636 -2.061 1.00 67.62 71 ARG A CA 1
ATOM 616 C C . ARG A 1 71 ? -29.202 6.671 -3.107 1.00 67.62 71 ARG A C 1
ATOM 618 O O . ARG A 1 71 ? -29.087 7.667 -3.808 1.00 67.62 71 ARG A O 1
ATOM 625 N N . HIS A 1 72 ? -28.457 5.577 -3.273 1.00 61.44 72 HIS A N 1
ATOM 626 C CA . HIS A 1 72 ? -27.419 5.487 -4.303 1.00 61.44 72 HIS A CA 1
ATOM 627 C C . HIS A 1 72 ? -27.961 5.499 -5.738 1.00 61.44 72 HIS A C 1
ATOM 629 O O . HIS A 1 72 ? -27.268 5.982 -6.627 1.00 61.44 72 HIS A O 1
ATOM 635 N N . GLN A 1 73 ? -29.181 5.009 -5.982 1.00 57.38 73 GLN A N 1
ATOM 636 C CA . GLN A 1 73 ? -29.821 5.099 -7.301 1.00 57.38 73 GLN A CA 1
ATOM 637 C C . GLN A 1 73 ? -30.321 6.509 -7.637 1.00 57.38 73 GLN A C 1
ATOM 639 O O . GLN A 1 73 ? -30.296 6.888 -8.802 1.00 57.38 73 GLN A O 1
ATOM 644 N N . ASN A 1 74 ? -30.731 7.293 -6.639 1.00 55.75 74 ASN A N 1
ATOM 645 C CA . ASN A 1 74 ? -31.308 8.621 -6.861 1.00 55.75 74 ASN A CA 1
ATOM 646 C C . ASN A 1 74 ? -30.264 9.750 -6.940 1.00 55.75 74 ASN A C 1
ATOM 648 O O . ASN A 1 74 ? -30.613 10.859 -7.328 1.00 55.75 74 ASN A O 1
ATOM 652 N N . THR A 1 75 ? -29.000 9.495 -6.583 1.00 53.22 75 THR A N 1
ATOM 653 C CA . THR A 1 75 ? -27.905 10.486 -6.646 1.00 53.22 75 THR A CA 1
ATOM 654 C C . THR A 1 75 ? -27.031 10.377 -7.900 1.00 53.22 75 THR A C 1
ATOM 656 O O . THR A 1 75 ? -26.004 11.045 -7.973 1.00 53.22 75 THR A O 1
ATOM 659 N N . VAL A 1 76 ? -27.384 9.527 -8.870 1.00 48.38 76 VAL A N 1
ATOM 660 C CA . VAL A 1 76 ? -26.680 9.455 -10.160 1.00 48.38 76 VAL A CA 1
ATOM 661 C C . VAL A 1 76 ? -27.516 10.197 -11.199 1.00 48.38 76 VAL A C 1
ATOM 663 O O . VAL A 1 76 ? -28.516 9.672 -11.686 1.00 48.38 76 VAL A O 1
ATOM 666 N N . ASP A 1 77 ? -27.115 11.429 -11.512 1.00 42.47 77 ASP A N 1
ATOM 667 C CA . ASP A 1 77 ? -27.687 12.214 -12.608 1.00 42.47 77 ASP A CA 1
ATOM 668 C C . ASP A 1 77 ? -27.601 11.448 -13.946 1.00 42.47 77 ASP A C 1
ATOM 670 O O . ASP A 1 77 ? -26.574 10.824 -14.242 1.00 42.47 77 ASP A O 1
ATOM 674 N N . PRO A 1 78 ? -28.639 11.500 -14.802 1.00 47.31 78 PRO A N 1
ATOM 675 C CA . PRO A 1 78 ? -28.645 10.809 -16.077 1.00 47.31 78 PRO A CA 1
ATOM 676 C C . PRO A 1 78 ? -28.007 11.697 -17.150 1.00 47.31 78 PRO A C 1
ATOM 678 O O . PRO A 1 78 ? -28.691 12.454 -17.835 1.00 47.31 78 PRO A O 1
ATOM 681 N N . VAL A 1 79 ? -26.695 11.579 -17.353 1.00 45.62 79 VAL A N 1
ATOM 682 C CA . VAL A 1 79 ? -26.049 12.072 -18.579 1.00 45.62 79 VAL A CA 1
ATOM 683 C C . VAL A 1 79 ? -25.329 10.922 -19.264 1.00 45.62 79 VAL A C 1
ATOM 685 O O . VAL A 1 79 ? -24.157 10.665 -19.028 1.00 45.62 79 VAL A O 1
ATOM 688 N N . MET A 1 80 ? -26.094 10.213 -20.090 1.00 42.62 80 MET A N 1
ATOM 689 C CA . MET A 1 80 ? -25.764 9.743 -21.442 1.00 42.62 80 MET A CA 1
ATOM 690 C C . MET A 1 80 ? -26.575 8.485 -21.744 1.00 42.62 80 MET A C 1
ATOM 692 O O . MET A 1 80 ? -26.457 7.452 -21.089 1.00 42.62 80 MET A O 1
ATOM 696 N N . ALA A 1 81 ? -27.431 8.601 -22.754 1.00 44.69 81 ALA A N 1
ATOM 697 C CA . ALA A 1 81 ? -28.172 7.490 -23.320 1.00 44.69 81 ALA A CA 1
ATOM 698 C C . ALA A 1 81 ? -27.200 6.447 -23.901 1.00 44.69 81 ALA A C 1
ATOM 700 O O . ALA A 1 81 ? -26.363 6.818 -24.725 1.00 44.69 81 ALA A O 1
ATOM 701 N N . PRO A 1 82 ? -27.327 5.151 -23.563 1.00 43.72 82 PRO A N 1
ATOM 702 C CA . PRO A 1 82 ? -26.690 4.113 -24.342 1.00 43.72 82 PRO A CA 1
ATOM 703 C C . PRO A 1 82 ? -27.596 3.765 -25.525 1.00 43.72 82 PRO A C 1
ATOM 705 O O . PRO A 1 82 ? -28.778 3.436 -25.384 1.00 43.72 82 PRO A O 1
ATOM 708 N N . THR A 1 83 ? -27.014 3.853 -26.713 1.00 41.88 83 THR A N 1
ATOM 709 C CA . THR A 1 83 ? -27.476 3.194 -27.929 1.00 41.88 83 THR A CA 1
ATOM 710 C C . THR A 1 83 ? -27.830 1.738 -27.625 1.00 41.88 83 THR A C 1
ATOM 712 O O . THR A 1 83 ? -27.053 0.991 -27.032 1.00 41.88 83 THR A O 1
ATOM 715 N N . LYS A 1 84 ? -29.045 1.341 -28.015 1.00 48.03 84 LYS A N 1
ATOM 716 C CA . LYS A 1 84 ? -29.525 -0.038 -27.942 1.00 48.03 84 LYS A CA 1
ATOM 717 C C . LYS A 1 84 ? -28.710 -0.902 -28.900 1.00 48.03 84 LYS A C 1
ATOM 719 O O . LYS A 1 84 ? -29.035 -0.959 -30.082 1.00 48.03 84 LYS A O 1
ATOM 724 N N . GLU A 1 85 ? -27.719 -1.612 -28.380 1.00 43.81 85 GLU A N 1
ATOM 725 C CA . GLU A 1 85 ? -27.250 -2.840 -29.010 1.00 43.81 85 GLU A CA 1
ATOM 726 C C . GLU A 1 85 ? -27.883 -4.058 -28.343 1.00 43.81 85 GLU A C 1
ATOM 728 O O . GLU A 1 85 ? -28.063 -4.164 -27.129 1.00 43.81 85 GLU A O 1
ATOM 733 N N . ILE A 1 86 ? -28.328 -4.931 -29.230 1.00 44.25 86 ILE A N 1
ATOM 734 C CA . ILE A 1 86 ? -29.199 -6.067 -29.023 1.00 44.25 86 ILE A CA 1
ATOM 735 C C . ILE A 1 86 ? -28.376 -7.233 -28.476 1.00 44.25 86 ILE A C 1
ATOM 737 O O . ILE A 1 86 ? -27.383 -7.631 -29.070 1.00 44.25 86 ILE A O 1
ATOM 741 N N . GLY A 1 87 ? -28.876 -7.833 -27.395 1.00 44.00 87 GLY A N 1
ATOM 742 C CA . GLY A 1 87 ? -28.751 -9.265 -27.143 1.00 44.00 87 GLY A CA 1
ATOM 743 C C . GLY A 1 87 ? -27.373 -9.775 -26.732 1.00 44.00 87 GLY A C 1
ATOM 744 O O . GLY A 1 87 ? -26.602 -10.232 -27.565 1.00 44.00 87 GLY A O 1
ATOM 745 N N . LYS A 1 88 ? -27.163 -9.875 -25.418 1.00 37.94 88 LYS A N 1
ATOM 746 C CA . LYS A 1 88 ? -26.653 -11.092 -24.768 1.00 37.94 88 LYS A CA 1
ATOM 747 C C . LYS A 1 88 ? -27.058 -11.045 -23.299 1.00 37.94 88 LYS A C 1
ATOM 749 O O . LYS A 1 88 ? -26.583 -10.212 -22.533 1.00 37.94 88 LYS A O 1
ATOM 754 N N . ALA A 1 89 ? -27.993 -11.919 -22.935 1.00 39.62 89 ALA A N 1
ATOM 755 C CA . ALA A 1 89 ? -28.277 -12.244 -21.550 1.00 39.62 89 ALA A CA 1
ATOM 756 C C . ALA A 1 89 ? -26.995 -12.838 -20.957 1.00 39.62 89 ALA A C 1
ATOM 758 O O . ALA A 1 89 ? -26.651 -13.982 -21.237 1.00 39.62 89 ALA A O 1
ATOM 759 N N . HIS A 1 90 ? -26.245 -12.031 -20.211 1.00 40.91 90 HIS A N 1
ATOM 760 C CA . HIS A 1 90 ? -25.239 -12.571 -19.315 1.00 40.91 90 HIS A CA 1
ATOM 761 C C . HIS A 1 90 ? -25.989 -13.181 -18.140 1.00 40.91 90 HIS A C 1
ATOM 763 O O . HIS A 1 90 ? -26.645 -12.467 -17.379 1.00 40.91 90 HIS A O 1
ATOM 769 N N . ASP A 1 91 ? -25.916 -14.505 -18.055 1.00 39.41 91 ASP A N 1
ATOM 770 C CA . ASP A 1 91 ? -26.305 -15.288 -16.898 1.00 39.41 91 ASP A CA 1
ATOM 771 C C . ASP A 1 91 ? -25.827 -14.594 -15.621 1.00 39.41 91 ASP A C 1
ATOM 773 O O . ASP A 1 91 ? -24.630 -14.489 -15.349 1.00 39.41 91 ASP A O 1
ATOM 777 N N . ASN A 1 92 ? -26.787 -14.129 -14.820 1.00 41.12 92 ASN A N 1
ATOM 778 C CA . ASN A 1 92 ? -26.582 -13.773 -13.421 1.00 41.12 92 ASN A CA 1
ATOM 779 C C . ASN A 1 92 ? -26.375 -15.067 -12.619 1.00 41.12 92 ASN A C 1
ATOM 781 O O . ASN A 1 92 ? -27.166 -15.412 -11.740 1.00 41.12 92 ASN A O 1
ATOM 785 N N . MET A 1 93 ? -25.320 -15.813 -12.942 1.00 38.94 93 MET A N 1
ATOM 786 C CA . MET A 1 93 ? -24.795 -16.825 -12.048 1.00 38.94 93 MET A CA 1
ATOM 787 C C . MET A 1 93 ? -24.074 -16.067 -10.935 1.00 38.94 93 MET A C 1
ATOM 789 O O . MET A 1 93 ? -22.958 -15.582 -11.111 1.00 38.94 93 MET A O 1
ATOM 793 N N . ASN A 1 94 ? -24.753 -15.932 -9.794 1.00 41.12 94 ASN A N 1
ATOM 794 C CA . ASN A 1 94 ? -24.134 -15.618 -8.511 1.00 41.12 94 ASN A CA 1
ATOM 795 C C . ASN A 1 94 ? -23.140 -16.741 -8.180 1.00 41.12 94 ASN A C 1
ATOM 797 O O . ASN A 1 94 ? -23.430 -17.630 -7.380 1.00 41.12 94 ASN A O 1
ATOM 801 N N . TYR A 1 95 ? -21.976 -16.731 -8.826 1.00 43.84 95 TYR A N 1
ATOM 802 C CA . TYR A 1 95 ? -20.810 -17.391 -8.278 1.00 43.84 95 TYR A CA 1
ATOM 803 C C . TYR A 1 95 ? -20.593 -16.764 -6.907 1.00 43.84 95 TYR A C 1
ATOM 805 O O . TYR A 1 95 ? -20.589 -15.540 -6.765 1.00 43.84 95 TYR A O 1
ATOM 813 N N . TYR A 1 96 ? -20.483 -17.610 -5.887 1.00 40.97 96 TYR A N 1
ATOM 814 C CA . TYR A 1 96 ? -19.918 -17.221 -4.608 1.00 40.97 96 TYR A CA 1
ATOM 815 C C . TYR A 1 96 ? -18.507 -16.703 -4.889 1.00 40.97 96 TYR A C 1
ATOM 817 O O . TYR A 1 96 ? -17.553 -17.473 -4.967 1.00 40.97 96 TYR A O 1
ATOM 825 N N . TYR A 1 97 ? -18.425 -15.400 -5.150 1.00 47.97 97 TYR A N 1
ATOM 826 C CA . TYR A 1 97 ? -17.203 -14.671 -5.415 1.00 47.97 97 TYR A CA 1
ATOM 827 C C . TYR A 1 97 ? -16.254 -14.915 -4.248 1.00 47.97 97 TYR A C 1
ATOM 829 O O . TYR A 1 97 ? -16.625 -14.739 -3.084 1.00 47.97 97 TYR A O 1
ATOM 837 N N . GLY A 1 98 ? -15.081 -15.451 -4.579 1.00 50.69 98 GLY A N 1
ATOM 838 C CA . GLY A 1 98 ? -14.200 -16.109 -3.630 1.00 50.69 98 GLY A CA 1
ATOM 839 C C . GLY A 1 98 ? -13.890 -15.227 -2.428 1.00 50.69 98 GLY A C 1
ATOM 840 O O . GLY A 1 98 ? -13.532 -14.061 -2.556 1.00 50.69 98 GLY A O 1
ATOM 841 N N . SER A 1 99 ? -13.921 -15.817 -1.237 1.00 57.03 99 SER A N 1
ATOM 842 C CA . SER A 1 99 ? -13.364 -15.223 -0.014 1.00 57.03 99 SER A CA 1
ATOM 843 C C . SER A 1 99 ? -11.830 -15.085 -0.056 1.00 57.03 99 SER A C 1
ATOM 845 O O . SER A 1 99 ? -11.199 -14.849 0.970 1.00 57.03 99 SER A O 1
ATOM 847 N N . GLY A 1 100 ? -11.219 -15.290 -1.224 1.00 64.25 100 GLY A N 1
ATOM 848 C CA . GLY A 1 100 ? -9.788 -15.213 -1.459 1.00 64.25 100 GLY A CA 1
ATOM 849 C C . GLY A 1 100 ? -9.343 -13.843 -1.981 1.00 64.25 100 GLY A C 1
ATOM 850 O O . GLY A 1 100 ? -10.165 -12.980 -2.292 1.00 64.25 100 GLY A O 1
ATOM 851 N N . PRO A 1 101 ? -8.024 -13.640 -2.122 1.00 63.81 101 PRO A N 1
ATOM 852 C CA . PRO A 1 101 ? -7.449 -12.396 -2.635 1.00 63.81 101 PRO A CA 1
ATOM 853 C C . PRO A 1 101 ? -7.828 -12.102 -4.097 1.00 63.81 101 PRO A C 1
ATOM 855 O O . PRO A 1 101 ? -7.674 -10.975 -4.555 1.00 63.81 101 PRO A O 1
ATOM 858 N N . GLU A 1 102 ? -8.356 -13.082 -4.828 1.00 70.00 102 GLU A N 1
ATOM 859 C CA . GLU A 1 102 ? -8.789 -12.928 -6.222 1.00 70.00 102 GLU A CA 1
ATOM 860 C C . GLU A 1 102 ? -9.915 -11.897 -6.388 1.00 70.00 102 GLU A C 1
ATOM 862 O O . GLU A 1 102 ? -9.939 -11.187 -7.393 1.00 70.00 102 GLU A O 1
ATOM 867 N N . ARG A 1 103 ? -10.751 -11.701 -5.354 1.00 74.75 103 ARG A N 1
ATOM 868 C CA . ARG A 1 103 ? -11.857 -10.722 -5.342 1.00 74.75 103 ARG A CA 1
ATOM 869 C C . ARG A 1 103 ? -11.423 -9.282 -5.628 1.00 74.75 103 ARG A C 1
ATOM 871 O O . ARG A 1 103 ? -12.231 -8.437 -5.998 1.00 74.75 103 ARG A O 1
ATOM 878 N N . TYR A 1 104 ? -10.150 -8.971 -5.392 1.00 69.62 104 TYR A N 1
ATOM 879 C CA . TYR A 1 104 ? -9.602 -7.632 -5.592 1.00 69.62 104 TYR A CA 1
ATOM 880 C C . TYR A 1 104 ? -9.162 -7.367 -7.031 1.00 69.62 104 TYR A C 1
ATOM 882 O O . TYR A 1 104 ? -8.971 -6.212 -7.395 1.00 69.62 104 TYR A O 1
ATOM 890 N N . PHE A 1 105 ? -9.007 -8.416 -7.839 1.00 69.44 105 PHE A N 1
ATOM 891 C CA . PHE A 1 105 ? -8.528 -8.336 -9.222 1.00 69.44 105 PHE A CA 1
ATOM 892 C C . PHE A 1 105 ? -9.655 -8.488 -10.247 1.00 69.44 105 PHE A C 1
ATOM 894 O O . PHE A 1 105 ? -9.413 -8.603 -11.448 1.00 69.44 105 PHE A O 1
ATOM 901 N N . GLU A 1 106 ? -10.897 -8.519 -9.780 1.00 71.31 106 GLU A N 1
ATOM 902 C CA . GLU A 1 106 ? -12.063 -8.596 -10.639 1.00 71.31 106 GLU A CA 1
ATOM 903 C C . GLU A 1 106 ? -12.445 -7.210 -11.124 1.00 71.31 106 GLU A C 1
ATOM 905 O O . GLU A 1 106 ? -12.758 -6.326 -10.327 1.00 71.31 106 GLU A O 1
ATOM 910 N N . ASN A 1 107 ? -12.448 -7.055 -12.447 1.00 64.62 107 ASN A N 1
ATOM 911 C CA . ASN A 1 107 ? -12.767 -5.793 -13.094 1.00 64.62 107 ASN A CA 1
ATOM 912 C C . ASN A 1 107 ? -14.170 -5.337 -12.695 1.00 64.62 107 ASN A C 1
ATOM 914 O O . ASN A 1 107 ? -15.183 -5.936 -13.078 1.00 64.62 107 ASN A O 1
ATOM 918 N N . GLN A 1 108 ? -14.233 -4.248 -11.938 1.00 68.06 108 GLN A N 1
ATOM 919 C CA . GLN A 1 108 ? -15.496 -3.584 -11.665 1.00 68.06 108 GLN A CA 1
ATOM 920 C C . GLN A 1 108 ? -15.922 -2.807 -12.916 1.00 68.06 108 GLN A C 1
ATOM 922 O O . GLN A 1 108 ? -15.091 -2.277 -13.650 1.00 68.06 108 GLN A O 1
ATOM 927 N N . ARG A 1 109 ? -17.236 -2.707 -13.168 1.00 58.84 109 ARG A N 1
ATOM 928 C CA . ARG A 1 109 ? -17.808 -2.146 -14.415 1.00 58.84 109 ARG A CA 1
ATOM 929 C C . ARG A 1 109 ? -17.387 -0.699 -14.755 1.00 58.84 109 ARG A C 1
ATOM 931 O O . ARG A 1 109 ? -17.679 -0.261 -15.858 1.00 58.84 109 ARG A O 1
ATOM 938 N N . ASN A 1 110 ? -16.693 0.005 -13.854 1.00 63.72 110 ASN A N 1
ATOM 939 C CA . ASN A 1 110 ? -16.210 1.381 -14.021 1.00 63.72 110 ASN A CA 1
ATOM 940 C C . ASN A 1 110 ? -14.695 1.536 -13.766 1.00 63.72 110 ASN A C 1
ATOM 942 O O . ASN A 1 110 ? -14.236 2.634 -13.450 1.00 63.72 110 ASN A O 1
ATOM 946 N N . GLU A 1 111 ? -13.910 0.461 -13.841 1.00 65.44 111 GLU A N 1
ATOM 947 C CA . GLU A 1 111 ? -12.457 0.564 -13.681 1.00 65.44 111 GLU A CA 1
ATOM 948 C C . GLU A 1 111 ? -11.767 0.897 -15.004 1.00 65.44 111 GLU A C 1
ATOM 950 O O . GLU A 1 111 ? -12.054 0.323 -16.050 1.00 65.44 111 GLU A O 1
ATOM 955 N N . VAL A 1 112 ? -10.847 1.863 -14.946 1.00 62.78 112 VAL A N 1
ATOM 956 C CA . VAL A 1 112 ? -10.059 2.325 -16.102 1.00 62.78 112 VAL A CA 1
ATOM 957 C C . VAL A 1 112 ? -8.910 1.350 -16.421 1.00 62.78 112 VAL A C 1
ATOM 959 O O . VAL A 1 112 ? -8.284 1.454 -17.471 1.00 62.78 112 VAL A O 1
ATOM 962 N N . PHE A 1 113 ? -8.628 0.390 -15.536 1.00 67.50 113 PHE A N 1
ATOM 963 C CA . PHE A 1 113 ? -7.511 -0.549 -15.644 1.00 67.50 113 PHE A CA 1
ATOM 964 C C . PHE A 1 113 ? -7.955 -1.985 -15.354 1.00 67.50 113 PHE A C 1
ATOM 966 O O . PHE A 1 113 ? -8.839 -2.210 -14.530 1.00 67.50 113 PHE A O 1
ATOM 973 N N . ASP A 1 114 ? -7.313 -2.947 -16.021 1.00 76.12 114 ASP A N 1
ATOM 974 C CA . ASP A 1 114 ? -7.498 -4.375 -15.760 1.00 76.12 114 ASP A CA 1
ATOM 975 C C . ASP A 1 114 ? -6.616 -4.791 -14.577 1.00 76.12 114 ASP A C 1
ATOM 977 O O . ASP A 1 114 ? -5.389 -4.659 -14.629 1.00 76.12 114 ASP A O 1
ATOM 981 N N . GLY A 1 115 ? -7.225 -5.288 -13.499 1.00 73.94 115 GLY A N 1
ATOM 982 C CA . GLY A 1 115 ? -6.494 -5.734 -12.310 1.00 73.94 115 GLY A CA 1
ATOM 983 C C . GLY A 1 115 ? -5.548 -6.907 -12.588 1.00 73.94 115 GLY A C 1
ATOM 984 O O . GLY A 1 115 ? -4.548 -7.069 -11.892 1.00 73.94 115 GLY A O 1
ATOM 985 N N . ARG A 1 116 ? -5.819 -7.698 -13.633 1.00 80.38 116 ARG A N 1
ATOM 986 C CA . ARG A 1 116 ? -5.060 -8.912 -13.984 1.00 80.38 116 ARG A CA 1
ATOM 987 C C . ARG A 1 116 ? -3.669 -8.634 -14.542 1.00 80.38 116 ARG A C 1
ATOM 989 O O . ARG A 1 116 ? -2.800 -9.498 -14.465 1.00 80.38 116 ARG A O 1
ATOM 996 N N . ASP A 1 117 ? -3.453 -7.436 -15.074 1.00 86.38 117 ASP A N 1
ATOM 997 C CA . ASP A 1 117 ? -2.166 -7.025 -15.641 1.00 86.38 117 ASP A CA 1
ATOM 998 C C . ASP A 1 117 ? -1.139 -6.640 -14.567 1.00 86.38 117 ASP A C 1
ATOM 1000 O O . ASP A 1 117 ? 0.033 -6.407 -14.873 1.00 86.38 117 ASP A O 1
ATOM 1004 N N . PHE A 1 118 ? -1.563 -6.559 -13.306 1.00 88.88 118 PHE A N 1
ATOM 1005 C CA . PHE A 1 118 ? -0.720 -6.133 -12.205 1.00 88.88 118 PHE A CA 1
ATOM 1006 C C . PHE A 1 118 ? -0.299 -7.308 -11.335 1.00 88.88 118 PHE A C 1
ATOM 1008 O O . PHE A 1 118 ? -1.101 -8.129 -10.901 1.00 88.88 118 PHE A O 1
ATOM 1015 N N . THR A 1 119 ? 0.986 -7.332 -11.002 1.00 90.56 119 THR A N 1
ATOM 1016 C CA . THR A 1 119 ? 1.501 -8.183 -9.934 1.00 90.56 119 THR A CA 1
ATOM 1017 C C . THR A 1 119 ? 1.455 -7.403 -8.631 1.00 90.56 119 THR A C 1
ATOM 1019 O O . THR A 1 119 ? 2.008 -6.305 -8.542 1.00 90.56 119 THR A O 1
ATOM 1022 N N . MET A 1 120 ? 0.802 -7.970 -7.619 1.00 90.25 120 MET A N 1
ATOM 1023 C CA . MET A 1 120 ? 0.770 -7.409 -6.274 1.00 90.25 120 MET A CA 1
ATOM 1024 C C . MET A 1 120 ? 1.872 -8.015 -5.412 1.00 90.25 120 MET A C 1
ATOM 1026 O O . MET A 1 120 ? 2.027 -9.231 -5.334 1.00 90.25 120 MET A O 1
ATOM 1030 N N . ILE A 1 121 ? 2.597 -7.148 -4.717 1.00 92.31 121 ILE A N 1
ATOM 1031 C CA . ILE A 1 121 ? 3.636 -7.495 -3.760 1.00 92.31 121 ILE A CA 1
ATOM 1032 C C . ILE A 1 121 ? 3.192 -6.993 -2.391 1.00 92.31 121 ILE A C 1
ATOM 1034 O O . ILE A 1 121 ? 2.938 -5.802 -2.184 1.00 92.31 121 ILE A O 1
ATOM 1038 N N . PHE A 1 122 ? 3.105 -7.918 -1.445 1.00 93.12 122 PHE A N 1
ATOM 1039 C CA . PHE A 1 122 ? 2.911 -7.594 -0.043 1.00 93.12 122 PHE A CA 1
ATOM 1040 C C . PHE A 1 122 ? 4.261 -7.231 0.569 1.00 93.12 122 PHE A C 1
ATOM 1042 O O . PHE A 1 122 ? 5.173 -8.056 0.569 1.00 93.12 122 PHE A O 1
ATOM 1049 N N . LEU A 1 123 ? 4.404 -5.992 1.039 1.00 94.50 123 LEU A N 1
ATOM 1050 C CA . LEU A 1 123 ? 5.677 -5.507 1.570 1.00 94.50 123 LEU A CA 1
ATOM 1051 C C . LEU A 1 123 ? 5.765 -5.703 3.078 1.00 94.50 123 LEU A C 1
ATOM 1053 O O . LEU A 1 123 ? 6.789 -6.173 3.561 1.00 94.50 123 LEU A O 1
ATOM 1057 N N . ASP A 1 124 ? 4.715 -5.322 3.808 1.00 95.81 124 ASP A N 1
ATOM 1058 C CA . ASP A 1 124 ? 4.746 -5.341 5.268 1.00 95.81 124 ASP A CA 1
ATOM 1059 C C . ASP A 1 124 ? 3.347 -5.354 5.906 1.00 95.81 124 ASP A C 1
ATOM 1061 O O . ASP A 1 124 ? 2.376 -4.813 5.355 1.00 95.81 124 ASP A O 1
ATOM 1065 N N . SER A 1 125 ? 3.271 -5.920 7.112 1.00 94.69 125 SER A N 1
ATOM 1066 C CA . SER A 1 125 ? 2.111 -5.847 8.001 1.00 94.69 125 SER A CA 1
ATOM 1067 C C . SER A 1 125 ? 2.508 -5.605 9.439 1.00 94.69 125 SER A C 1
ATOM 1069 O O . SER A 1 125 ? 3.230 -6.391 10.042 1.00 94.69 125 SER A O 1
ATOM 1071 N N . ASP A 1 126 ? 1.847 -4.617 10.024 1.00 94.62 126 ASP A N 1
ATOM 1072 C CA . ASP A 1 126 ? 2.125 -4.137 11.365 1.00 94.62 126 ASP A CA 1
ATOM 1073 C C . ASP A 1 126 ? 0.858 -4.043 12.211 1.00 94.62 126 ASP A C 1
ATOM 1075 O O . ASP A 1 126 ? -0.269 -3.986 11.709 1.00 94.62 126 ASP A O 1
ATOM 1079 N N . SER A 1 127 ? 1.051 -3.924 13.523 1.00 95.06 127 SER A N 1
ATOM 1080 C CA . SER A 1 127 ? 0.011 -3.512 14.461 1.00 95.06 127 SER A CA 1
ATOM 1081 C C . SER A 1 127 ? 0.476 -2.303 15.252 1.00 95.06 127 SER A C 1
ATOM 1083 O O . SER A 1 127 ? 1.571 -2.298 15.804 1.00 95.06 127 SER A O 1
ATOM 1085 N N . VAL A 1 128 ? -0.374 -1.287 15.346 1.00 95.75 128 VAL A N 1
ATOM 1086 C CA . VAL A 1 128 ? -0.136 -0.100 16.168 1.00 95.75 128 VAL A CA 1
ATOM 1087 C C . VAL A 1 128 ? -1.188 -0.012 17.255 1.00 95.75 128 VAL A C 1
ATOM 1089 O O . VAL A 1 128 ? -2.367 -0.246 17.007 1.00 95.75 128 VAL A O 1
ATOM 1092 N N . THR A 1 129 ? -0.764 0.332 18.463 1.00 96.62 129 THR A N 1
ATOM 1093 C CA . THR A 1 129 ? -1.645 0.388 19.630 1.00 96.62 129 THR A CA 1
ATOM 1094 C C . THR A 1 129 ? -1.815 1.836 20.063 1.00 96.62 129 THR A C 1
ATOM 1096 O O . THR A 1 129 ? -0.828 2.499 20.380 1.00 96.62 129 THR A O 1
ATOM 1099 N N . ASN A 1 130 ? -3.048 2.332 20.089 1.00 95.31 130 ASN A N 1
ATOM 1100 C CA . ASN A 1 130 ? -3.370 3.620 20.683 1.00 95.31 130 ASN A CA 1
ATOM 1101 C C . ASN A 1 130 ? -3.802 3.406 22.136 1.00 95.31 130 ASN A C 1
ATOM 1103 O O . ASN A 1 130 ? -4.752 2.668 22.404 1.00 95.31 130 ASN A O 1
ATOM 1107 N N . VAL A 1 131 ? -3.085 4.013 23.078 1.00 96.44 131 VAL A N 1
ATOM 1108 C CA . VAL A 1 131 ? -3.365 3.872 24.509 1.00 96.44 131 VAL A CA 1
ATOM 1109 C C . VAL A 1 131 ? -4.300 5.000 24.922 1.00 96.44 131 VAL A C 1
ATOM 1111 O O . VAL A 1 131 ? -3.931 6.169 24.861 1.00 96.44 131 VAL A O 1
ATOM 1114 N N . THR A 1 132 ? -5.513 4.648 25.335 1.00 95.50 132 THR A N 1
ATOM 1115 C CA . THR A 1 132 ? -6.469 5.584 25.939 1.00 95.50 132 THR A CA 1
ATOM 1116 C C . THR A 1 132 ? -6.484 5.401 27.456 1.00 95.50 132 THR A C 1
ATOM 1118 O O . THR A 1 132 ? -5.902 4.447 27.973 1.00 95.50 132 THR A O 1
ATOM 1121 N N . SER A 1 133 ? -7.147 6.303 28.182 1.00 95.62 133 SER A N 1
ATOM 1122 C CA . SER A 1 133 ? -7.274 6.206 29.643 1.00 95.62 133 SER A CA 1
ATOM 1123 C C . SER A 1 133 ? -7.980 4.926 30.098 1.00 95.62 133 SER A C 1
ATOM 1125 O O . SER A 1 133 ? -7.648 4.396 31.153 1.00 95.62 133 SER A O 1
ATOM 1127 N N . LEU A 1 134 ? -8.934 4.433 29.302 1.00 95.19 134 LEU A N 1
ATOM 1128 C CA . LEU A 1 134 ? -9.736 3.256 29.625 1.00 95.19 134 LEU A CA 1
ATOM 1129 C C . LEU A 1 134 ? -9.159 1.972 29.022 1.00 95.19 134 LEU A C 1
ATOM 1131 O O . LEU A 1 134 ? -9.109 0.955 29.700 1.00 95.19 134 LEU A O 1
ATOM 1135 N N . ASN A 1 135 ? -8.735 2.011 27.755 1.00 93.81 135 ASN A N 1
ATOM 1136 C CA . ASN A 1 135 ? -8.365 0.815 26.997 1.00 93.81 135 ASN A CA 1
ATOM 1137 C C . ASN A 1 135 ? -7.234 1.063 25.992 1.00 93.81 135 ASN A C 1
ATOM 1139 O O . ASN A 1 135 ? -6.961 2.188 25.568 1.00 93.81 135 ASN A O 1
ATOM 1143 N N . ARG A 1 136 ? -6.602 -0.023 25.545 1.00 94.88 136 ARG A N 1
ATOM 1144 C CA . ARG A 1 136 ? -5.698 -0.014 24.388 1.00 94.88 136 ARG A CA 1
ATOM 1145 C C . ARG A 1 136 ? -6.472 -0.428 23.141 1.00 94.88 136 ARG A C 1
ATOM 1147 O O . ARG A 1 136 ? -7.044 -1.512 23.114 1.00 94.88 136 ARG A O 1
ATOM 1154 N N . VAL A 1 137 ? -6.480 0.426 22.122 1.00 95.56 137 VAL A N 1
ATOM 1155 C CA . VAL A 1 137 ? -7.118 0.157 20.828 1.00 95.56 137 VAL A CA 1
ATOM 1156 C C . VAL A 1 137 ? -6.038 -0.209 19.822 1.00 95.56 137 VAL A C 1
ATOM 1158 O O . VAL A 1 137 ? -5.151 0.593 19.530 1.00 95.56 137 VAL A O 1
ATOM 1161 N N . ASN A 1 138 ? -6.103 -1.427 19.294 1.00 95.56 138 ASN A N 1
ATOM 1162 C CA . ASN A 1 138 ? -5.149 -1.908 18.303 1.00 95.56 138 ASN A CA 1
ATOM 1163 C C . ASN A 1 138 ? -5.683 -1.641 16.898 1.00 95.56 138 ASN A C 1
ATOM 1165 O O . ASN A 1 138 ? -6.847 -1.895 16.611 1.00 95.56 138 ASN A O 1
ATOM 1169 N N . HIS A 1 139 ? -4.811 -1.171 16.016 1.00 97.00 139 HIS A N 1
ATOM 1170 C CA . HIS A 1 139 ? -5.089 -1.049 14.594 1.00 97.00 139 HIS A CA 1
ATOM 1171 C C . HIS A 1 139 ? -4.047 -1.815 13.800 1.00 97.00 139 HIS A C 1
ATOM 1173 O O . HIS A 1 139 ? -2.847 -1.704 14.057 1.00 97.00 139 HIS A O 1
ATOM 1179 N N . ARG A 1 140 ? -4.497 -2.533 12.781 1.00 97.50 140 ARG A N 1
ATOM 1180 C CA . ARG A 1 140 ? -3.629 -3.219 11.831 1.00 97.50 140 ARG A CA 1
ATOM 1181 C C . ARG A 1 140 ? -3.279 -2.287 10.686 1.00 97.50 140 ARG A C 1
ATOM 1183 O O . ARG A 1 140 ? -4.113 -1.504 10.230 1.00 97.50 140 ARG A O 1
ATOM 1190 N N . ARG A 1 141 ? -2.032 -2.348 10.233 1.00 97.50 141 ARG A N 1
ATOM 1191 C CA . ARG A 1 141 ? -1.539 -1.612 9.069 1.00 97.50 141 ARG A CA 1
ATOM 1192 C C . ARG A 1 141 ? -1.001 -2.590 8.047 1.00 97.50 141 ARG A C 1
ATOM 1194 O O . ARG A 1 141 ? -0.387 -3.587 8.413 1.00 97.50 141 ARG A O 1
ATOM 1201 N N . VAL A 1 142 ? -1.219 -2.269 6.782 1.00 97.19 142 VAL A N 1
ATOM 1202 C CA . VAL A 1 142 ? -0.748 -3.068 5.653 1.00 97.19 142 VAL A CA 1
ATOM 1203 C C . VAL A 1 142 ? -0.136 -2.135 4.617 1.00 97.19 142 VAL A C 1
ATOM 1205 O O . VAL A 1 142 ? -0.699 -1.072 4.318 1.00 97.19 142 VAL A O 1
ATOM 1208 N N . LEU A 1 143 ? 1.011 -2.542 4.081 1.00 96.81 143 LEU A N 1
ATOM 1209 C CA . LEU A 1 143 ? 1.676 -1.902 2.958 1.00 96.81 143 LEU A CA 1
ATOM 1210 C C . LEU A 1 143 ? 1.718 -2.872 1.775 1.00 96.81 143 LEU A C 1
ATOM 1212 O O . LEU A 1 143 ? 2.307 -3.950 1.851 1.00 96.81 143 LEU A O 1
ATOM 1216 N N . ILE A 1 144 ? 1.118 -2.448 0.668 1.00 95.12 144 ILE A N 1
ATOM 1217 C CA . ILE A 1 144 ? 1.111 -3.188 -0.594 1.00 95.12 144 ILE A CA 1
ATOM 1218 C C . ILE A 1 144 ? 1.685 -2.334 -1.715 1.00 95.12 144 ILE A C 1
ATOM 1220 O O . ILE A 1 144 ? 1.564 -1.104 -1.715 1.00 95.12 144 ILE A O 1
ATOM 1224 N N . PHE A 1 145 ? 2.279 -3.010 -2.684 1.00 95.94 145 PHE A N 1
ATOM 1225 C CA . PHE A 1 145 ? 2.810 -2.435 -3.908 1.00 95.94 145 PHE A CA 1
ATOM 1226 C C . PHE A 1 145 ? 2.273 -3.218 -5.104 1.00 95.94 145 PHE A C 1
ATOM 1228 O O . PHE A 1 145 ? 2.132 -4.435 -5.021 1.00 95.94 145 PHE A O 1
ATOM 1235 N N . ILE A 1 146 ? 1.979 -2.541 -6.211 1.00 93.88 146 ILE A N 1
ATOM 1236 C CA . ILE A 1 146 ? 1.661 -3.193 -7.483 1.00 93.88 146 ILE A CA 1
ATOM 1237 C C . ILE A 1 146 ? 2.519 -2.640 -8.612 1.00 93.88 146 ILE A C 1
ATOM 1239 O O . ILE A 1 146 ? 2.894 -1.465 -8.611 1.00 93.88 146 ILE A O 1
ATOM 1243 N N . GLY A 1 147 ? 2.752 -3.479 -9.615 1.00 93.94 147 GLY A N 1
ATOM 1244 C CA . GLY A 1 147 ? 3.327 -3.058 -10.884 1.00 93.94 147 GLY A CA 1
ATOM 1245 C C . GLY A 1 147 ? 2.961 -4.003 -12.023 1.00 93.94 147 GLY A C 1
ATOM 1246 O O . GLY A 1 147 ? 2.755 -5.194 -11.800 1.00 93.94 147 GLY A O 1
ATOM 1247 N N . ASN A 1 148 ? 2.881 -3.469 -13.242 1.00 92.12 148 ASN A N 1
ATOM 1248 C CA . ASN A 1 148 ? 2.577 -4.245 -14.455 1.00 92.12 148 ASN A CA 1
ATOM 1249 C C . ASN A 1 148 ? 3.815 -4.550 -15.323 1.00 92.12 148 ASN A C 1
ATOM 1251 O O . ASN A 1 148 ? 3.687 -5.051 -16.439 1.00 92.12 148 ASN A O 1
ATOM 1255 N N . GLY A 1 149 ? 5.013 -4.163 -14.869 1.00 89.94 149 GLY A N 1
ATOM 1256 C CA . GLY A 1 149 ? 6.266 -4.310 -15.623 1.00 89.94 149 GLY A CA 1
ATOM 1257 C C . GLY A 1 149 ? 6.386 -3.427 -16.875 1.00 89.94 149 GLY A C 1
ATOM 1258 O O . GLY A 1 149 ? 7.401 -3.487 -17.560 1.00 89.94 149 GLY A O 1
ATOM 1259 N N . LYS A 1 150 ? 5.386 -2.590 -17.172 1.00 89.75 150 LYS A N 1
ATOM 1260 C CA . LYS A 1 150 ? 5.323 -1.683 -18.333 1.00 89.75 150 LYS A CA 1
ATOM 1261 C C . LYS A 1 150 ? 5.339 -0.211 -17.901 1.00 89.75 150 LYS A C 1
ATOM 1263 O O . LYS A 1 150 ? 4.713 0.630 -18.535 1.00 89.75 150 LYS A O 1
ATOM 1268 N N . GLY A 1 151 ? 5.993 0.082 -16.779 1.00 90.50 151 GLY A N 1
ATOM 1269 C CA . GLY A 1 151 ? 6.107 1.438 -16.243 1.00 90.50 151 GLY A CA 1
ATOM 1270 C C . GLY A 1 151 ? 4.911 1.927 -15.418 1.00 90.50 151 GLY A C 1
ATOM 1271 O O . GLY A 1 151 ? 4.981 3.037 -14.909 1.00 90.50 151 GLY A O 1
ATOM 1272 N N . LEU A 1 152 ? 3.844 1.143 -15.208 1.00 92.62 152 LEU A N 1
ATOM 1273 C CA . LEU A 1 152 ? 2.814 1.504 -14.224 1.00 92.62 152 LEU A CA 1
ATOM 1274 C C . LEU A 1 152 ? 3.133 0.871 -12.881 1.00 92.62 152 LEU A C 1
ATOM 1276 O O . LEU A 1 152 ? 3.269 -0.353 -12.774 1.00 92.62 152 LEU A O 1
ATOM 1280 N N . ILE A 1 153 ? 3.204 1.713 -11.857 1.00 95.00 153 ILE A N 1
ATOM 1281 C CA . ILE A 1 153 ? 3.381 1.287 -10.475 1.00 95.00 153 ILE A CA 1
ATOM 1282 C C . ILE A 1 153 ? 2.396 2.009 -9.563 1.00 95.00 153 ILE A C 1
ATOM 1284 O O . ILE A 1 153 ? 1.916 3.103 -9.863 1.00 95.00 153 ILE A O 1
ATOM 1288 N N . SER A 1 154 ? 2.102 1.404 -8.421 1.00 95.31 154 SER A N 1
ATOM 1289 C CA . SER A 1 154 ? 1.360 2.065 -7.354 1.00 95.31 154 SER A CA 1
ATOM 1290 C C . SER A 1 154 ? 1.692 1.449 -6.005 1.00 95.31 154 SER A C 1
ATOM 1292 O O . SER A 1 154 ? 2.139 0.306 -5.909 1.00 95.31 154 SER A O 1
ATOM 1294 N N . TYR A 1 155 ? 1.441 2.203 -4.941 1.00 96.75 155 TYR A N 1
ATOM 1295 C CA . TYR A 1 155 ? 1.546 1.713 -3.577 1.00 96.75 155 TYR A CA 1
ATOM 1296 C C . TYR A 1 155 ? 0.337 2.143 -2.743 1.00 96.75 155 TYR A C 1
ATOM 1298 O O . TYR A 1 155 ? -0.227 3.231 -2.899 1.00 96.75 155 TYR A O 1
ATOM 1306 N N . GLY A 1 156 ? -0.047 1.273 -1.812 1.00 96.19 156 GLY A N 1
ATOM 1307 C CA . GLY A 1 156 ? -1.196 1.449 -0.936 1.00 96.19 156 GLY A CA 1
ATOM 1308 C C . GLY A 1 156 ? -0.813 1.279 0.527 1.00 96.19 156 GLY A C 1
ATOM 1309 O O . GLY A 1 156 ? -0.202 0.283 0.903 1.00 96.19 156 GLY A O 1
ATOM 1310 N N . LYS A 1 157 ? -1.205 2.245 1.366 1.00 97.44 157 LYS A N 1
ATOM 1311 C CA . LYS A 1 157 ? -1.062 2.181 2.831 1.00 97.44 157 LYS A CA 1
ATOM 1312 C C . LYS A 1 157 ? -2.431 2.143 3.493 1.00 97.44 157 LYS A C 1
ATOM 1314 O O . LYS A 1 157 ? -3.147 3.152 3.490 1.00 97.44 157 LYS A O 1
ATOM 1319 N N . GLY A 1 158 ? -2.775 1.011 4.087 1.00 96.94 158 GLY A N 1
ATOM 1320 C CA . GLY A 1 158 ? -4.052 0.806 4.762 1.00 96.94 158 GLY A CA 1
ATOM 1321 C C . GLY A 1 158 ? -3.930 0.764 6.278 1.00 96.94 158 GLY A C 1
ATOM 1322 O O . GLY A 1 158 ? -2.893 0.361 6.807 1.00 96.94 158 GLY A O 1
ATOM 1323 N N . LYS A 1 159 ? -4.990 1.184 6.977 1.00 97.19 159 LYS A N 1
ATOM 1324 C CA . LYS A 1 159 ? -5.109 1.069 8.434 1.00 97.19 159 LYS A CA 1
ATOM 1325 C C . LYS A 1 159 ? -6.539 0.670 8.801 1.00 97.19 159 LYS A C 1
ATOM 1327 O O . LYS A 1 159 ? -7.463 1.428 8.543 1.00 97.19 159 LYS A O 1
ATOM 1332 N N . GLY A 1 160 ? -6.710 -0.481 9.430 1.00 96.00 160 GLY A N 1
ATOM 1333 C CA . GLY A 1 160 ? -8.016 -1.013 9.824 1.00 96.00 160 GLY A CA 1
ATOM 1334 C C . GLY A 1 160 ? -8.016 -1.514 11.260 1.00 96.00 160 GLY A C 1
ATOM 1335 O O . GLY A 1 160 ? -6.976 -1.529 11.921 1.00 96.00 160 GLY A O 1
ATOM 1336 N N . GLU A 1 161 ? -9.185 -1.910 11.749 1.00 95.12 161 GLU A N 1
ATOM 1337 C CA . GLU A 1 161 ? -9.284 -2.699 12.984 1.00 95.12 161 GLU A CA 1
ATOM 1338 C C . GLU A 1 161 ? -8.747 -4.115 12.733 1.00 95.12 161 GLU A C 1
ATOM 1340 O O . GLU A 1 161 ? -7.920 -4.607 13.501 1.00 95.12 161 GLU A O 1
ATOM 1345 N N . ASP A 1 162 ? -9.079 -4.672 11.565 1.00 95.25 162 ASP A N 1
ATOM 1346 C CA . ASP A 1 162 ? -8.607 -5.966 11.075 1.00 95.25 162 ASP A CA 1
ATOM 1347 C C . ASP A 1 162 ? -7.673 -5.836 9.866 1.00 95.25 162 ASP A C 1
ATOM 1349 O O . ASP A 1 162 ? -7.660 -4.824 9.156 1.00 95.25 162 ASP A O 1
ATOM 1353 N N . TYR A 1 163 ? -6.903 -6.896 9.596 1.00 93.62 163 TYR A N 1
ATOM 1354 C CA . TYR A 1 163 ? -6.033 -6.965 8.417 1.00 93.62 163 TYR A CA 1
ATOM 1355 C C . TYR A 1 163 ? -6.818 -6.900 7.106 1.00 93.62 163 TYR A C 1
ATOM 1357 O O . TYR A 1 163 ? -6.349 -6.273 6.161 1.00 93.62 163 TYR A O 1
ATOM 1365 N N . GLU A 1 164 ? -8.019 -7.479 7.058 1.00 91.56 164 GLU A N 1
ATOM 1366 C CA . GLU A 1 164 ? -8.883 -7.439 5.874 1.00 91.56 164 GLU A CA 1
ATOM 1367 C C . GLU A 1 164 ? -9.326 -6.005 5.555 1.00 91.56 164 GLU A C 1
ATOM 1369 O O . GLU A 1 164 ? -9.102 -5.516 4.451 1.00 91.56 164 GLU A O 1
ATOM 1374 N N . GLN A 1 165 ? -9.829 -5.275 6.554 1.00 93.94 165 GLN A N 1
ATOM 1375 C CA . GLN A 1 165 ? -10.203 -3.869 6.385 1.00 93.94 165 GLN A CA 1
ATOM 1376 C C . GLN A 1 165 ? -8.995 -2.986 6.042 1.00 93.94 165 GLN A C 1
ATOM 1378 O O . GLN A 1 165 ? -9.097 -2.061 5.230 1.00 93.94 165 GLN A O 1
ATOM 1383 N N . ALA A 1 166 ? -7.839 -3.244 6.665 1.00 95.44 166 ALA A N 1
ATOM 1384 C CA . ALA A 1 166 ? -6.606 -2.543 6.333 1.00 95.44 166 ALA A CA 1
ATOM 1385 C C . ALA A 1 166 ? -6.227 -2.794 4.868 1.00 95.44 166 ALA A C 1
ATOM 1387 O O . ALA A 1 166 ? -5.889 -1.849 4.157 1.00 95.44 166 ALA A O 1
ATOM 1388 N N . PHE A 1 167 ? -6.339 -4.033 4.396 1.00 94.12 167 PHE A N 1
ATOM 1389 C CA . PHE A 1 167 ? -6.077 -4.396 3.012 1.00 94.12 167 PHE A CA 1
ATOM 1390 C C . PHE A 1 167 ? -7.051 -3.703 2.046 1.00 94.12 167 PHE A C 1
ATOM 1392 O O . PHE A 1 167 ? -6.595 -3.063 1.099 1.00 94.12 167 PHE A O 1
ATOM 1399 N N . ASP A 1 168 ? -8.359 -3.716 2.323 1.00 92.56 168 ASP A N 1
ATOM 1400 C CA . ASP A 1 168 ? -9.375 -3.021 1.515 1.00 92.56 168 ASP A CA 1
ATOM 1401 C C . ASP A 1 168 ? -9.040 -1.534 1.339 1.00 92.56 168 ASP A C 1
ATOM 1403 O O . ASP A 1 168 ? -9.117 -0.970 0.243 1.00 92.56 168 ASP A O 1
ATOM 1407 N N . GLN A 1 169 ? -8.651 -0.873 2.432 1.00 95.31 169 GLN A N 1
ATOM 1408 C CA . GLN A 1 169 ? -8.256 0.532 2.397 1.00 95.31 169 GLN A CA 1
ATOM 1409 C C . GLN A 1 169 ? -6.942 0.754 1.649 1.00 95.31 169 GLN A C 1
ATOM 1411 O O . GLN A 1 169 ? -6.813 1.743 0.922 1.00 95.31 169 GLN A O 1
ATOM 1416 N N . ALA A 1 170 ? -5.965 -0.138 1.823 1.00 95.19 170 ALA A N 1
ATOM 1417 C CA . ALA A 1 170 ? -4.704 -0.070 1.098 1.00 95.19 170 ALA A CA 1
ATOM 1418 C C . ALA A 1 170 ? -4.957 -0.182 -0.410 1.00 95.19 170 ALA A C 1
ATOM 1420 O O . ALA A 1 170 ? -4.449 0.634 -1.178 1.00 95.19 170 ALA A O 1
ATOM 1421 N N . PHE A 1 171 ? -5.815 -1.120 -0.812 1.00 91.44 171 PHE A N 1
ATOM 1422 C CA . PHE A 1 171 ? -6.178 -1.357 -2.200 1.00 91.44 171 PHE A CA 1
ATOM 1423 C C . PHE A 1 171 ? -6.940 -0.170 -2.803 1.00 91.44 171 PHE A C 1
ATOM 1425 O O . PHE A 1 171 ? -6.654 0.245 -3.921 1.00 91.44 171 PHE A O 1
ATOM 1432 N N . LYS A 1 172 ? -7.849 0.468 -2.051 1.00 91.19 172 LYS A N 1
ATOM 1433 C CA . LYS A 1 172 ? -8.504 1.718 -2.488 1.00 91.19 172 LYS A CA 1
ATOM 1434 C C . LYS A 1 172 ? -7.496 2.835 -2.775 1.00 91.19 172 LYS A C 1
ATOM 1436 O O . LYS A 1 172 ? -7.589 3.478 -3.816 1.00 91.19 172 LYS A O 1
ATOM 1441 N N . LYS A 1 173 ? -6.519 3.054 -1.888 1.00 94.00 173 LYS A N 1
ATOM 1442 C CA . LYS A 1 173 ? -5.478 4.079 -2.099 1.00 94.00 173 LYS A CA 1
ATOM 1443 C C . LYS A 1 173 ? -4.548 3.741 -3.250 1.00 94.00 173 LYS A C 1
ATOM 1445 O O . LYS A 1 173 ? -4.115 4.627 -3.968 1.00 94.00 173 LYS A O 1
ATOM 145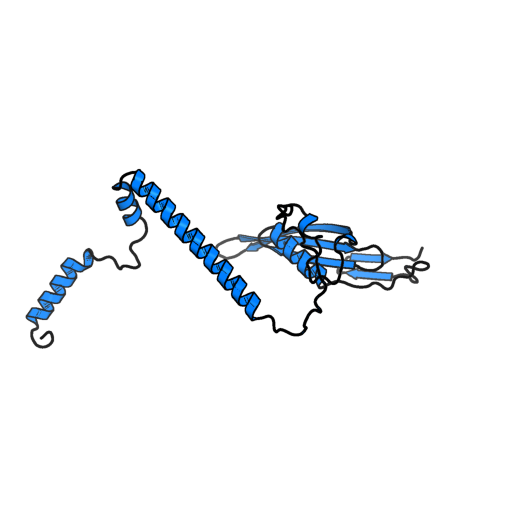0 N N . LEU A 1 174 ? -4.263 2.465 -3.440 1.00 91.25 174 LEU A N 1
ATOM 1451 C CA . LEU A 1 174 ? -3.447 1.986 -4.541 1.00 91.25 174 LEU A CA 1
ATOM 1452 C C . LEU A 1 174 ? -4.083 2.327 -5.901 1.00 91.25 174 LEU A C 1
ATOM 1454 O O . LEU A 1 174 ? -3.380 2.771 -6.804 1.00 91.25 174 LEU A O 1
ATOM 1458 N N . ARG A 1 175 ? -5.412 2.257 -6.025 1.00 86.62 175 ARG A N 1
ATOM 1459 C CA . ARG A 1 175 ? -6.112 2.724 -7.237 1.00 86.62 175 ARG A CA 1
ATOM 1460 C C . ARG A 1 175 ? -5.999 4.241 -7.454 1.00 86.62 175 ARG A C 1
ATOM 1462 O O . ARG A 1 175 ? -6.025 4.697 -8.589 1.00 86.62 175 ARG A O 1
ATOM 1469 N N . GLN A 1 176 ? -5.866 5.020 -6.380 1.00 90.25 176 GLN A N 1
ATOM 1470 C CA . GLN A 1 176 ? -5.741 6.485 -6.432 1.00 90.25 176 GLN A CA 1
ATOM 1471 C C . GLN A 1 176 ? -4.301 6.955 -6.685 1.00 90.25 176 GLN A C 1
ATOM 1473 O O . GLN A 1 176 ? -4.094 7.991 -7.306 1.00 90.25 176 GLN A O 1
ATOM 1478 N N . ASN A 1 177 ? -3.311 6.196 -6.214 1.00 93.19 177 ASN A N 1
ATOM 1479 C CA . ASN A 1 177 ? -1.895 6.570 -6.216 1.00 93.19 177 ASN A CA 1
ATOM 1480 C C . ASN A 1 177 ? -1.119 6.014 -7.419 1.00 93.19 177 ASN A C 1
ATOM 1482 O O . ASN A 1 177 ? 0.093 5.815 -7.327 1.00 93.19 177 ASN A O 1
ATOM 1486 N N . MET A 1 178 ? -1.802 5.696 -8.517 1.00 90.44 178 MET A N 1
ATOM 1487 C CA . MET A 1 178 ? -1.146 5.108 -9.677 1.00 90.44 178 MET A CA 1
ATOM 1488 C C . MET A 1 178 ? -0.240 6.134 -10.361 1.00 90.44 178 MET A C 1
ATOM 1490 O O . MET A 1 178 ? -0.642 7.271 -10.604 1.00 90.44 178 MET A O 1
ATOM 1494 N N . VAL A 1 179 ? 0.987 5.718 -10.668 1.00 93.50 179 VAL A N 1
ATOM 1495 C CA . VAL A 1 179 ? 2.006 6.557 -11.299 1.00 93.50 179 VAL A CA 1
ATOM 1496 C C . VAL A 1 179 ? 2.538 5.857 -12.541 1.00 93.50 179 VAL A C 1
ATOM 1498 O O . VAL A 1 179 ? 2.825 4.657 -12.524 1.00 93.50 179 VAL A O 1
ATOM 1501 N N . CYS A 1 180 ? 2.693 6.636 -13.608 1.00 93.06 180 CYS A N 1
ATOM 1502 C CA . CYS A 1 180 ? 3.399 6.232 -14.814 1.00 93.06 180 CYS A CA 1
ATOM 1503 C C . CYS A 1 180 ? 4.867 6.644 -14.686 1.00 93.06 180 CYS A C 1
ATOM 1505 O O . CYS A 1 180 ? 5.166 7.820 -14.486 1.00 93.06 180 CYS A O 1
ATOM 1507 N N . ILE A 1 181 ? 5.770 5.677 -14.790 1.00 91.94 181 ILE A N 1
ATOM 1508 C CA . ILE A 1 181 ? 7.205 5.896 -14.925 1.00 91.94 181 ILE A CA 1
ATOM 1509 C C . ILE A 1 181 ? 7.521 5.984 -16.413 1.00 91.94 181 ILE A C 1
ATOM 1511 O O . ILE A 1 181 ? 7.110 5.114 -17.186 1.00 91.94 181 ILE A O 1
ATOM 1515 N N . ASP A 1 182 ? 8.291 7.001 -16.790 1.00 88.06 182 ASP A N 1
ATOM 1516 C CA . ASP A 1 182 ? 8.864 7.099 -18.126 1.00 88.06 182 ASP A CA 1
ATOM 1517 C C . ASP A 1 182 ? 9.797 5.910 -18.359 1.00 88.06 182 ASP A C 1
ATOM 1519 O O . ASP A 1 182 ? 10.834 5.761 -17.712 1.00 88.06 182 ASP A O 1
ATOM 1523 N N . TRP A 1 183 ? 9.384 5.028 -19.261 1.00 87.38 183 TRP A N 1
ATOM 1524 C CA . TRP A 1 183 ? 10.070 3.779 -19.540 1.00 87.38 183 TRP A CA 1
ATOM 1525 C C . TRP A 1 183 ? 10.281 3.632 -21.041 1.00 87.38 183 TRP A C 1
ATOM 1527 O O . TRP A 1 183 ? 9.336 3.721 -21.826 1.00 87.38 183 TRP A O 1
ATOM 1537 N N . ASP A 1 184 ? 11.525 3.361 -21.426 1.00 88.69 184 ASP A N 1
ATOM 1538 C CA . ASP A 1 184 ? 11.894 2.950 -22.776 1.00 88.69 184 ASP A CA 1
ATOM 1539 C C . ASP A 1 184 ? 12.385 1.497 -22.748 1.00 88.69 184 ASP A C 1
ATOM 1541 O O . ASP A 1 184 ? 13.112 1.092 -21.843 1.00 88.69 184 ASP A O 1
ATOM 1545 N N . ARG A 1 185 ? 12.011 0.711 -23.762 1.00 86.38 185 ARG A N 1
ATOM 1546 C CA . ARG A 1 185 ? 12.407 -0.699 -23.916 1.00 86.38 185 ARG A CA 1
ATOM 1547 C C . ARG A 1 185 ? 13.912 -0.874 -24.015 1.00 86.38 185 ARG A C 1
ATOM 1549 O O . ARG A 1 185 ? 14.434 -1.881 -23.547 1.00 86.38 185 ARG A O 1
ATOM 1556 N N . ASN A 1 186 ? 14.578 0.078 -24.659 1.00 86.50 186 ASN A N 1
ATOM 1557 C CA . ASN A 1 186 ? 15.993 -0.037 -24.986 1.00 86.50 186 ASN A CA 1
ATOM 1558 C C . ASN A 1 186 ? 16.887 0.615 -23.927 1.00 86.50 186 ASN A C 1
ATOM 1560 O O . ASN A 1 186 ? 18.027 0.195 -23.757 1.00 86.50 186 ASN A O 1
ATOM 1564 N N . PHE A 1 187 ? 16.384 1.632 -23.220 1.00 85.00 187 PHE A N 1
ATOM 1565 C CA . PHE A 1 187 ? 17.173 2.409 -22.269 1.00 85.00 187 PHE A CA 1
ATOM 1566 C C . PHE A 1 187 ? 16.333 2.801 -21.048 1.00 85.00 187 PHE A C 1
ATOM 1568 O O . PHE A 1 187 ? 15.870 3.929 -20.904 1.00 85.00 187 PHE A O 1
ATOM 1575 N N . THR A 1 188 ? 16.110 1.822 -20.168 1.00 85.69 188 THR A N 1
ATOM 1576 C CA . THR A 1 188 ? 15.173 1.922 -19.036 1.00 85.69 188 THR A CA 1
ATOM 1577 C C . THR A 1 188 ? 15.619 2.902 -17.949 1.00 85.69 188 THR A C 1
ATOM 1579 O O . THR A 1 188 ? 14.779 3.508 -17.291 1.00 85.69 188 THR A O 1
ATOM 1582 N N . SER A 1 189 ? 16.928 3.066 -17.746 1.00 89.12 189 SER A N 1
ATOM 1583 C CA . SER A 1 189 ? 17.507 3.986 -16.764 1.00 89.12 189 SER A CA 1
ATOM 1584 C C . SER A 1 189 ? 18.676 4.727 -17.407 1.00 89.12 189 SER A C 1
ATOM 1586 O O . SER A 1 189 ? 19.773 4.180 -17.439 1.00 89.12 189 SER A O 1
ATOM 1588 N N . PRO A 1 190 ? 18.490 5.956 -17.919 1.00 89.06 190 PRO A N 1
ATOM 1589 C CA . PRO A 1 190 ? 19.525 6.628 -18.696 1.00 89.06 190 PRO A CA 1
ATOM 1590 C C . PRO A 1 190 ? 20.685 7.183 -17.872 1.00 89.06 190 PRO A C 1
ATOM 1592 O O . PRO A 1 190 ? 21.791 7.386 -18.373 1.00 89.06 190 PRO A O 1
ATOM 1595 N N . CYS A 1 191 ? 20.427 7.469 -16.602 1.00 91.56 191 CYS A N 1
ATOM 1596 C CA . CYS A 1 191 ? 21.377 8.075 -15.692 1.00 91.56 191 CYS A CA 1
ATOM 1597 C C . CYS A 1 191 ? 21.327 7.381 -14.332 1.00 91.56 191 CYS A C 1
ATOM 1599 O O . CYS A 1 191 ? 20.432 6.588 -14.039 1.00 91.56 191 CYS A O 1
ATOM 1601 N N . ILE A 1 192 ? 22.316 7.683 -13.492 1.00 94.56 192 ILE A N 1
ATOM 1602 C CA . ILE A 1 192 ? 22.346 7.186 -12.120 1.00 94.56 192 ILE A CA 1
ATOM 1603 C C . ILE A 1 192 ? 21.260 7.912 -11.333 1.00 94.56 192 ILE A C 1
ATOM 1605 O O . ILE A 1 192 ? 21.342 9.125 -11.125 1.00 94.56 192 ILE 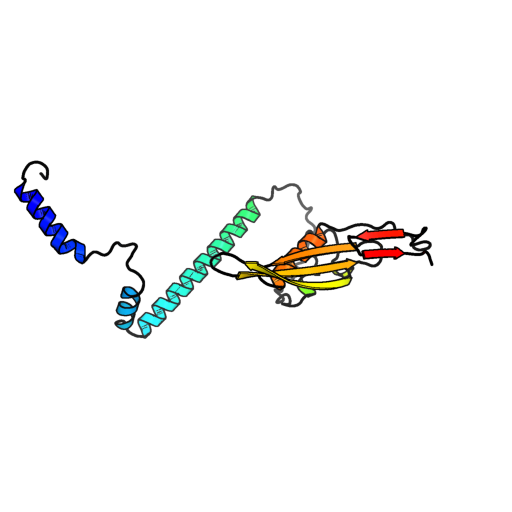A O 1
ATOM 1609 N N . MET A 1 193 ? 20.275 7.166 -10.849 1.00 94.50 193 MET A N 1
ATOM 1610 C CA . MET A 1 193 ? 19.227 7.710 -9.995 1.00 94.50 193 MET A CA 1
ATOM 1611 C C . MET A 1 193 ? 19.594 7.501 -8.532 1.00 94.50 193 MET A C 1
ATOM 1613 O O . MET A 1 193 ? 20.047 6.428 -8.136 1.00 94.50 193 MET A O 1
ATOM 1617 N N . LYS A 1 194 ? 19.389 8.532 -7.712 1.00 96.38 194 LYS A N 1
ATOM 1618 C CA . LYS A 1 194 ? 19.602 8.475 -6.264 1.00 96.38 194 LYS A CA 1
ATOM 1619 C C . LYS A 1 194 ? 18.322 8.904 -5.564 1.00 96.38 194 LYS A C 1
ATOM 1621 O O . LYS A 1 194 ? 17.843 10.012 -5.780 1.00 96.38 194 LYS A O 1
ATOM 1626 N N . GLY A 1 195 ? 17.783 8.029 -4.727 1.00 96.12 195 GLY A N 1
ATOM 1627 C CA . GLY A 1 195 ? 16.628 8.292 -3.879 1.00 96.12 195 GLY A CA 1
ATOM 1628 C C . GLY A 1 195 ? 17.025 8.243 -2.410 1.00 96.12 195 GLY A C 1
ATOM 1629 O O . GLY A 1 195 ? 17.824 7.397 -2.006 1.00 96.12 195 GLY A O 1
ATOM 1630 N N . ARG A 1 196 ? 16.458 9.141 -1.602 1.00 96.56 196 ARG A N 1
ATOM 1631 C CA . ARG A 1 196 ? 16.619 9.138 -0.145 1.00 96.56 196 ARG A CA 1
ATOM 1632 C C . ARG A 1 196 ? 15.257 9.201 0.532 1.00 96.56 196 ARG A C 1
ATOM 1634 O O . ARG A 1 196 ? 14.431 10.038 0.176 1.00 96.56 196 ARG A O 1
ATOM 1641 N N . HIS A 1 197 ? 15.064 8.372 1.552 1.00 95.75 197 HIS A N 1
ATOM 1642 C CA . HIS A 1 197 ? 13.941 8.479 2.474 1.00 95.75 197 HIS A CA 1
ATOM 1643 C C . HIS A 1 197 ? 14.422 8.231 3.906 1.00 95.75 197 HIS A C 1
ATOM 1645 O O . HIS A 1 197 ? 14.847 7.126 4.233 1.00 95.75 197 HIS A O 1
ATOM 1651 N N . ASN A 1 198 ? 14.355 9.258 4.758 1.00 95.62 198 ASN A N 1
ATOM 1652 C CA . ASN A 1 198 ? 14.935 9.253 6.106 1.00 95.62 198 ASN A CA 1
ATOM 1653 C C . ASN A 1 198 ? 16.421 8.833 6.075 1.00 95.62 198 ASN A C 1
ATOM 1655 O O . ASN A 1 198 ? 17.243 9.531 5.465 1.00 95.62 198 ASN A O 1
ATOM 1659 N N . ASP A 1 199 ? 16.733 7.689 6.686 1.00 96.06 199 ASP A N 1
ATOM 1660 C CA . ASP A 1 199 ? 18.075 7.104 6.779 1.00 96.06 199 ASP A CA 1
ATOM 1661 C C . ASP A 1 199 ? 18.363 6.075 5.676 1.00 96.06 199 ASP A C 1
ATOM 1663 O O . ASP A 1 199 ? 19.466 5.539 5.592 1.00 96.06 199 ASP A O 1
ATOM 1667 N N . PHE A 1 200 ? 17.391 5.813 4.799 1.00 96.00 200 PHE A N 1
ATOM 1668 C CA . PHE A 1 200 ? 17.539 4.886 3.685 1.00 96.00 200 PHE A CA 1
ATOM 1669 C C . PHE A 1 200 ? 17.945 5.615 2.408 1.00 96.00 200 PHE A C 1
ATOM 1671 O O . PHE A 1 200 ? 17.391 6.663 2.053 1.00 96.00 200 PHE A O 1
ATOM 1678 N N . TYR A 1 201 ? 18.888 5.009 1.690 1.00 96.69 201 TYR A N 1
ATOM 1679 C CA . TYR A 1 201 ? 19.417 5.498 0.424 1.00 96.69 201 TYR A CA 1
ATOM 1680 C C . TYR A 1 201 ? 19.356 4.383 -0.610 1.00 96.69 201 TYR A C 1
ATOM 1682 O O . TYR A 1 201 ? 19.765 3.255 -0.342 1.00 96.69 201 TYR A O 1
ATOM 1690 N N . ILE A 1 202 ? 18.860 4.710 -1.798 1.00 96.94 202 ILE A N 1
ATOM 1691 C CA . ILE A 1 202 ? 18.819 3.805 -2.944 1.00 96.94 202 ILE A CA 1
ATOM 1692 C C . ILE A 1 202 ? 19.555 4.486 -4.090 1.00 96.94 202 ILE A C 1
ATOM 1694 O O . ILE A 1 202 ? 19.289 5.645 -4.406 1.00 96.94 202 ILE A O 1
ATOM 1698 N N . SER A 1 203 ? 20.478 3.764 -4.718 1.00 95.94 203 SER A N 1
ATOM 1699 C CA . SER A 1 203 ? 21.136 4.191 -5.951 1.00 95.94 203 SER A CA 1
ATOM 1700 C C . SER A 1 203 ? 20.891 3.159 -7.038 1.00 95.94 203 SER A C 1
ATOM 1702 O O . SER A 1 203 ? 21.248 1.995 -6.857 1.00 95.94 203 SER A O 1
ATOM 1704 N N . ILE A 1 204 ? 20.311 3.589 -8.153 1.00 94.19 204 ILE A N 1
ATOM 1705 C CA . ILE A 1 204 ? 20.099 2.765 -9.341 1.00 94.19 204 ILE A CA 1
ATOM 1706 C C . ILE A 1 204 ? 21.151 3.175 -10.363 1.00 94.19 204 ILE A C 1
ATOM 1708 O O . ILE A 1 204 ? 21.251 4.351 -10.717 1.00 94.19 204 ILE A O 1
ATOM 1712 N N . TRP A 1 205 ? 21.948 2.205 -10.798 1.00 93.12 205 TRP A N 1
ATOM 1713 C CA . TRP A 1 205 ? 22.965 2.392 -11.825 1.00 93.12 205 TRP A CA 1
ATOM 1714 C C . TRP A 1 205 ? 22.437 1.853 -13.159 1.00 93.12 205 TRP A C 1
ATOM 1716 O O . TRP A 1 205 ? 21.800 0.798 -13.149 1.00 93.12 205 TRP A O 1
ATOM 1726 N N . PRO A 1 206 ? 22.680 2.551 -14.282 1.00 91.31 206 PRO A N 1
ATOM 1727 C CA . PRO A 1 206 ? 22.377 2.012 -15.605 1.00 91.31 206 PRO A CA 1
ATOM 1728 C C . PRO A 1 206 ? 23.158 0.710 -15.838 1.00 91.31 206 PRO A C 1
ATOM 1730 O O . PRO A 1 206 ? 24.327 0.623 -15.449 1.00 91.31 206 PRO A O 1
ATOM 1733 N N . GLN A 1 207 ? 22.514 -0.277 -16.465 1.00 77.38 207 GLN A N 1
ATOM 1734 C CA . GLN A 1 207 ? 23.132 -1.517 -16.951 1.00 77.38 207 GLN A CA 1
ATOM 1735 C C . GLN A 1 207 ? 22.986 -1.631 -18.461 1.00 77.38 207 GLN A C 1
ATOM 1737 O O . GLN A 1 207 ? 21.938 -1.178 -18.976 1.00 77.38 207 GLN A O 1
#

Foldseek 3Di:
DVPPDPVVVVVVVVVCVVPVVPVPDPVPPPDPVVVVVLVPDDPVVNVVVVVVVVVVVVVVVVVVVVVVVVVVVVPDDDPDDDDDDDDDPDPPPPDVQDPDPVNLQDDDPPAPDRSVLKDKDWDDKDKDWDDDPVDIQIKIWTKMKIDNVQQKIFIFIAIGSDPVRRVVRRSVVRSVGIDGDDADPVWGDVAWDWDDDDPDIDIDHTD

InterPro domains:
  IPR013810 Small ribosomal subunit protein uS5, N-terminal [PF00333] (122-181)
  IPR013810 Small ribosomal subunit protein uS5, N-terminal [PS50881] (118-181)